Protein AF-A0A7V3BUM1-F1 (afdb_monomer)

Sequence (181 aa):
MEAEVDEYALNTEAIRIGSDLDGLRALVERFAGSGNRLLVRAVAFPLAHAAWELDERDELEGLVLRFLEEAGSTDDAGTLITAANALQGLRAKGLLTARTRHARSVIGAFLIRCLEHNAPTVHAAILELMGHLQADGRLEQILSPEVAAALRARLDQLAAQETAQGYNCLSALQGFWPPSD

Solvent-accessible surface area (backbone atoms only — not comparable to full-atom values): 10013 Å² total; per-residue (Å²): 136,79,81,80,73,61,73,65,59,63,53,52,53,60,53,40,36,59,72,41,72,68,26,47,47,53,43,39,76,69,26,23,63,60,82,43,65,69,51,28,34,63,44,25,48,43,50,20,51,42,30,66,70,54,84,68,53,68,66,52,46,52,51,54,51,51,33,56,56,44,36,61,84,65,84,50,58,67,34,54,39,32,46,43,46,19,52,44,22,22,44,77,73,70,36,60,63,39,87,42,75,63,49,14,50,51,54,37,52,51,55,46,52,38,69,68,43,97,41,72,70,35,36,52,47,48,52,51,44,53,48,56,29,47,76,69,70,38,42,76,65,34,32,49,74,69,47,48,52,52,45,49,56,50,50,55,52,50,40,56,51,29,67,75,69,75,54,73,80,54,67,67,52,74,76,72,54,82,80,84,129

Mean predicted aligned error: 9.22 Å

Radius of gyration: 18.51 Å; Cα contacts (8 Å, |Δi|>4): 185; chains: 1; bounding box: 42×56×56 Å

Structure (mmCIF, N/CA/C/O backbone):
data_AF-A0A7V3BUM1-F1
#
_entry.id   AF-A0A7V3BUM1-F1
#
loop_
_atom_site.group_PDB
_atom_site.id
_atom_site.type_symbol
_atom_site.label_atom_id
_atom_site.label_alt_id
_atom_site.label_comp_id
_atom_site.label_asym_id
_atom_site.label_entity_id
_atom_site.label_seq_id
_atom_site.pdbx_PDB_ins_code
_atom_site.Cartn_x
_atom_site.Cartn_y
_atom_site.Cartn_z
_atom_site.occupancy
_atom_site.B_iso_or_equiv
_atom_site.auth_seq_id
_atom_site.auth_comp_id
_atom_site.auth_asym_id
_atom_site.auth_atom_id
_atom_site.pdbx_PDB_model_num
ATOM 1 N N . MET A 1 1 ? 26.408 -36.597 -27.539 1.00 38.34 1 MET A N 1
ATOM 2 C CA . MET A 1 1 ? 26.143 -35.155 -27.691 1.00 38.34 1 MET A CA 1
ATOM 3 C C . MET A 1 1 ? 25.156 -34.819 -26.595 1.00 38.34 1 MET A C 1
ATOM 5 O O . MET A 1 1 ? 23.954 -34.917 -26.798 1.00 38.34 1 MET A O 1
ATOM 9 N N . GLU A 1 2 ? 25.687 -34.656 -25.389 1.00 40.66 2 GLU A N 1
ATOM 10 C CA . GLU A 1 2 ? 24.901 -34.338 -24.200 1.00 40.66 2 GLU A CA 1
ATOM 11 C C . GLU A 1 2 ? 24.591 -32.845 -24.261 1.00 40.66 2 GLU A C 1
ATOM 13 O O . GLU A 1 2 ? 25.480 -32.037 -24.518 1.00 40.66 2 GLU A O 1
ATOM 18 N N . ALA A 1 3 ? 23.313 -32.498 -24.140 1.00 45.44 3 ALA A N 1
ATOM 19 C CA . ALA A 1 3 ? 22.900 -31.116 -24.009 1.00 45.44 3 ALA A CA 1
ATOM 20 C C . ALA A 1 3 ? 23.292 -30.658 -22.600 1.00 45.44 3 ALA A C 1
ATOM 22 O O . ALA A 1 3 ? 22.643 -31.042 -21.629 1.00 45.44 3 ALA A O 1
ATOM 23 N N . GLU A 1 4 ? 24.365 -29.874 -22.493 1.00 43.78 4 GLU A N 1
ATOM 24 C CA . GLU A 1 4 ? 24.595 -29.008 -21.337 1.00 43.78 4 GLU A CA 1
ATOM 25 C C . GLU A 1 4 ? 23.415 -28.036 -21.269 1.00 43.78 4 GLU A C 1
ATOM 27 O O . GLU A 1 4 ? 23.328 -27.062 -22.017 1.00 43.78 4 GLU A O 1
ATOM 32 N N . VAL A 1 5 ? 22.440 -28.364 -20.425 1.00 50.59 5 VAL A N 1
ATOM 33 C CA . VAL A 1 5 ? 21.431 -27.403 -19.996 1.00 50.59 5 VAL A CA 1
ATOM 34 C C . VAL A 1 5 ? 22.171 -26.431 -19.093 1.00 50.59 5 VAL A C 1
ATOM 36 O O . VAL A 1 5 ? 22.612 -26.798 -18.008 1.00 50.59 5 VAL A O 1
ATOM 39 N N . ASP A 1 6 ? 22.365 -25.221 -19.604 1.00 48.34 6 ASP A N 1
ATOM 40 C CA . ASP A 1 6 ? 23.083 -24.131 -18.958 1.00 48.34 6 ASP A CA 1
ATOM 41 C C . ASP A 1 6 ? 22.350 -23.712 -17.669 1.00 48.34 6 ASP A C 1
ATOM 43 O O . ASP A 1 6 ? 21.457 -22.862 -17.660 1.00 48.34 6 ASP A O 1
ATOM 47 N N . GLU A 1 7 ? 22.689 -24.377 -16.564 1.00 45.56 7 GLU A N 1
ATOM 48 C CA . GLU A 1 7 ? 22.117 -24.184 -15.225 1.00 45.56 7 GLU A CA 1
ATOM 49 C C . GLU A 1 7 ? 22.330 -22.739 -14.715 1.00 45.56 7 GLU A C 1
ATOM 51 O O . GLU A 1 7 ? 21.612 -22.260 -13.834 1.00 45.56 7 GLU A O 1
ATOM 56 N N . TYR A 1 8 ? 23.250 -21.990 -15.337 1.00 43.91 8 TYR A N 1
ATOM 57 C CA . TYR A 1 8 ? 23.485 -20.568 -15.084 1.00 43.91 8 TYR A CA 1
ATOM 58 C C . TYR A 1 8 ? 22.488 -19.631 -15.786 1.00 43.91 8 TYR A C 1
ATOM 60 O O . TYR A 1 8 ? 22.193 -18.558 -15.248 1.00 43.91 8 TYR A O 1
ATOM 68 N N . ALA A 1 9 ? 21.926 -20.024 -16.935 1.00 45.66 9 ALA A N 1
ATOM 69 C CA . ALA A 1 9 ? 20.973 -19.204 -17.691 1.00 45.66 9 ALA A CA 1
ATOM 70 C C . ALA A 1 9 ? 19.603 -19.116 -16.994 1.00 45.66 9 ALA A C 1
ATOM 72 O O . ALA A 1 9 ? 19.004 -18.043 -16.910 1.00 45.66 9 ALA A O 1
ATOM 73 N N . LEU A 1 10 ? 19.149 -20.221 -16.392 1.00 43.06 10 LEU A N 1
ATOM 74 C CA . LEU A 1 10 ? 17.913 -20.264 -15.596 1.00 43.06 10 LEU A CA 1
ATOM 75 C C . LEU A 1 10 ? 17.994 -19.384 -14.338 1.00 43.06 10 LEU A C 1
ATOM 77 O O . LEU A 1 10 ? 16.996 -18.804 -13.909 1.00 43.06 10 LEU A O 1
ATOM 81 N N . ASN A 1 11 ? 19.191 -19.240 -13.766 1.00 46.97 11 ASN A N 1
ATOM 82 C CA . ASN A 1 11 ? 19.410 -18.427 -12.572 1.00 46.97 11 ASN A CA 1
ATOM 83 C C . ASN A 1 11 ? 19.446 -16.921 -12.883 1.00 46.97 11 ASN A C 1
ATOM 85 O O . ASN A 1 11 ? 19.030 -16.111 -12.058 1.00 46.97 11 ASN A O 1
ATOM 89 N N . THR A 1 12 ? 19.892 -16.517 -14.077 1.00 45.16 12 THR A N 1
ATOM 90 C CA . THR A 1 12 ? 19.930 -15.094 -14.463 1.00 45.16 12 THR A CA 1
ATOM 91 C C . THR A 1 12 ? 18.545 -14.546 -14.799 1.00 45.16 12 THR A C 1
ATOM 93 O O . THR A 1 12 ? 18.257 -13.388 -14.497 1.00 45.16 12 THR A O 1
ATOM 96 N N . GLU A 1 13 ? 17.668 -15.372 -15.369 1.00 45.75 13 GLU A N 1
ATOM 97 C CA . GLU A 1 13 ? 16.279 -15.003 -15.658 1.00 45.75 13 GLU A CA 1
ATOM 98 C C . GLU A 1 13 ? 15.460 -14.849 -14.366 1.00 45.75 13 GLU A C 1
ATOM 100 O O . GLU A 1 13 ? 14.761 -13.854 -14.193 1.00 45.75 13 GLU A O 1
ATOM 105 N N . ALA A 1 14 ? 15.631 -15.757 -13.396 1.00 46.88 14 ALA A N 1
ATOM 106 C CA . ALA A 1 14 ? 14.989 -15.660 -12.083 1.00 46.88 14 ALA A CA 1
ATOM 107 C C . ALA A 1 14 ? 15.446 -14.428 -11.273 1.00 46.88 14 ALA A C 1
ATOM 109 O O . ALA A 1 14 ? 14.633 -13.814 -10.582 1.00 46.88 14 ALA A O 1
ATOM 110 N N . ILE A 1 15 ? 16.723 -14.034 -11.384 1.00 46.44 15 ILE A N 1
ATOM 111 C CA . ILE A 1 15 ? 17.253 -12.812 -10.753 1.00 46.44 15 ILE A CA 1
ATOM 112 C C . ILE A 1 15 ? 16.711 -11.554 -11.453 1.00 46.44 15 ILE A C 1
ATOM 114 O O . ILE A 1 15 ? 16.367 -10.588 -10.772 1.00 46.44 15 ILE A O 1
ATOM 118 N N . ARG A 1 16 ? 16.558 -11.563 -12.786 1.00 50.22 16 ARG A N 1
ATOM 119 C CA . ARG A 1 16 ? 15.954 -10.451 -13.549 1.00 50.22 16 ARG A CA 1
ATOM 120 C C . ARG A 1 16 ? 14.478 -10.242 -13.225 1.00 50.22 16 ARG A C 1
ATOM 122 O O . ARG A 1 16 ? 14.080 -9.115 -12.957 1.00 50.22 16 ARG A O 1
ATOM 129 N N . ILE A 1 17 ? 13.705 -11.325 -13.102 1.00 52.34 17 ILE A N 1
ATOM 130 C CA . ILE A 1 17 ? 12.261 -11.264 -12.817 1.00 52.34 17 ILE A CA 1
ATOM 131 C C . ILE A 1 17 ? 11.948 -10.531 -11.490 1.00 52.34 17 ILE A C 1
ATOM 133 O O . ILE A 1 17 ? 10.866 -9.972 -11.328 1.00 52.34 17 ILE A O 1
ATOM 137 N N . GLY A 1 18 ? 12.887 -10.507 -10.539 1.00 52.88 18 GLY A N 1
ATOM 138 C CA . GLY A 1 18 ? 12.736 -9.796 -9.265 1.00 52.88 18 GLY A CA 1
ATOM 139 C C . GLY A 1 18 ? 13.413 -8.424 -9.180 1.00 52.88 18 GLY A C 1
ATOM 140 O O . GLY A 1 18 ? 13.289 -7.787 -8.135 1.00 52.88 18 GLY A O 1
ATOM 141 N N . SER A 1 19 ? 14.149 -7.986 -10.209 1.00 60.84 19 SER A N 1
ATOM 142 C CA . SER A 1 19 ? 15.010 -6.790 -10.145 1.00 60.84 19 SER A CA 1
ATOM 143 C C . SER A 1 19 ? 14.816 -5.775 -11.275 1.00 60.84 19 SER A C 1
ATOM 145 O O . SER A 1 19 ? 15.266 -4.641 -11.123 1.00 60.84 19 SER A O 1
ATOM 147 N N . ASP A 1 20 ? 14.118 -6.130 -12.359 1.00 79.06 20 ASP A N 1
ATOM 148 C CA . ASP A 1 20 ? 13.678 -5.190 -13.396 1.00 79.06 20 ASP A CA 1
ATOM 149 C C . ASP A 1 20 ? 12.142 -5.034 -13.437 1.00 79.06 20 ASP A C 1
ATOM 151 O O . ASP A 1 20 ? 11.383 -5.863 -12.922 1.00 79.06 20 ASP A O 1
ATOM 155 N N . LEU A 1 21 ? 11.662 -3.918 -14.001 1.00 83.69 21 LEU A N 1
ATOM 156 C CA . LEU A 1 21 ? 10.229 -3.593 -14.029 1.00 83.69 21 LEU A CA 1
ATOM 157 C C . LEU A 1 21 ? 9.389 -4.608 -14.814 1.00 83.69 21 LEU A C 1
ATOM 159 O O . LEU A 1 21 ? 8.241 -4.863 -14.441 1.00 83.69 21 LEU A O 1
ATOM 163 N N . ASP A 1 22 ? 9.931 -5.188 -15.884 1.00 86.00 22 ASP A N 1
ATOM 164 C CA . ASP A 1 22 ? 9.221 -6.172 -16.706 1.00 86.00 22 ASP A CA 1
ATOM 165 C C . ASP A 1 22 ? 8.991 -7.477 -15.932 1.00 86.00 22 ASP A C 1
ATOM 167 O O . ASP A 1 22 ? 7.895 -8.046 -15.967 1.00 86.00 22 ASP A O 1
ATOM 171 N N . GLY A 1 23 ? 9.986 -7.904 -15.155 1.00 87.81 23 GLY A N 1
ATOM 172 C CA . GLY A 1 23 ? 9.883 -8.993 -14.200 1.00 87.81 23 GLY A CA 1
ATOM 173 C C . GLY A 1 23 ? 8.799 -8.772 -13.151 1.00 87.81 23 GLY A C 1
ATOM 174 O O . GLY A 1 23 ? 7.903 -9.606 -12.975 1.00 87.81 23 GLY A O 1
ATOM 175 N N . LEU A 1 24 ? 8.831 -7.607 -12.500 1.00 90.38 24 LEU A N 1
ATOM 176 C CA . LEU A 1 24 ? 7.828 -7.217 -11.506 1.00 90.38 24 LEU A CA 1
ATOM 177 C C . LEU A 1 24 ? 6.421 -7.180 -12.108 1.00 90.38 24 LEU A C 1
ATOM 179 O O . LEU A 1 24 ? 5.469 -7.656 -11.486 1.00 90.38 24 LEU A O 1
ATOM 183 N N . ARG A 1 25 ? 6.283 -6.671 -13.337 1.00 92.44 25 ARG A N 1
ATOM 184 C CA . ARG A 1 25 ? 5.015 -6.664 -14.073 1.00 92.44 25 ARG A CA 1
ATOM 185 C C . ARG A 1 25 ? 4.488 -8.082 -14.271 1.00 92.44 25 ARG A C 1
ATOM 187 O O . ARG A 1 25 ? 3.340 -8.345 -13.916 1.00 92.44 25 ARG A O 1
ATOM 194 N N . ALA A 1 26 ? 5.323 -9.002 -14.753 1.00 91.12 26 ALA A N 1
ATOM 195 C CA . ALA A 1 26 ? 4.936 -10.397 -14.956 1.00 91.12 26 ALA A CA 1
ATOM 196 C C . ALA A 1 26 ? 4.511 -11.085 -13.644 1.00 91.12 26 ALA A C 1
ATOM 198 O O . ALA A 1 26 ? 3.550 -11.859 -13.626 1.00 91.12 26 ALA A O 1
ATOM 199 N N . LEU A 1 27 ? 5.190 -10.783 -12.531 1.00 91.81 27 LEU A N 1
ATOM 200 C CA . LEU A 1 27 ? 4.826 -11.288 -11.206 1.00 91.81 27 LEU A CA 1
ATOM 201 C C . LEU A 1 27 ? 3.453 -10.778 -10.750 1.00 91.81 27 LEU A C 1
ATOM 203 O O . LEU A 1 27 ? 2.625 -11.577 -10.304 1.00 91.81 27 LEU A O 1
ATOM 207 N N . VAL A 1 28 ? 3.188 -9.475 -10.889 1.00 94.06 28 VAL A N 1
ATOM 208 C CA . VAL A 1 28 ? 1.893 -8.875 -10.529 1.00 94.06 28 VAL A CA 1
ATOM 209 C C . VAL A 1 28 ? 0.768 -9.491 -11.352 1.00 94.06 28 VAL A C 1
ATOM 211 O O . VAL A 1 28 ? -0.204 -9.980 -10.780 1.00 94.06 28 VAL A O 1
ATOM 214 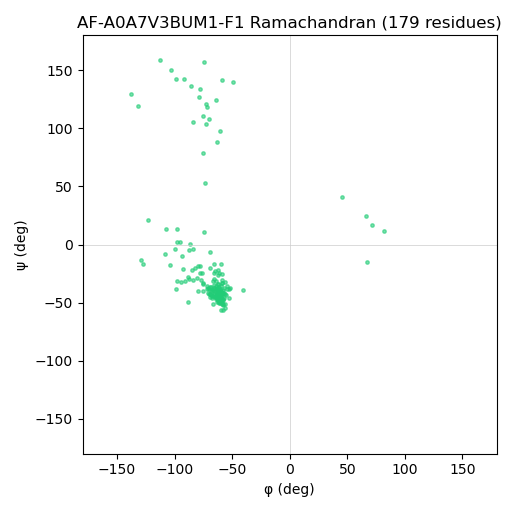N N . GLU A 1 29 ? 0.928 -9.541 -12.673 1.00 93.19 29 GLU A N 1
ATOM 215 C CA . GLU A 1 29 ? -0.088 -10.058 -13.597 1.00 93.19 29 GLU A CA 1
ATOM 216 C C . GLU A 1 29 ? -0.463 -11.510 -13.328 1.00 93.19 29 GLU A C 1
ATOM 218 O O . GLU A 1 29 ? -1.617 -11.903 -13.497 1.00 93.19 29 GLU A O 1
ATOM 223 N N . ARG A 1 30 ? 0.511 -12.318 -12.911 1.00 92.25 30 ARG A N 1
ATOM 224 C CA . ARG A 1 30 ? 0.312 -13.755 -12.750 1.00 92.25 30 ARG A CA 1
ATOM 225 C C . ARG A 1 30 ? -0.139 -14.152 -11.351 1.00 92.25 30 ARG A C 1
ATOM 227 O O . ARG A 1 30 ? -0.833 -15.160 -11.213 1.00 92.25 30 ARG A O 1
ATOM 234 N N . PHE A 1 31 ? 0.280 -13.420 -10.319 1.00 94.25 31 PHE A N 1
ATOM 235 C CA . PHE A 1 31 ? 0.196 -13.919 -8.945 1.00 94.25 31 PHE A CA 1
ATOM 236 C C . PHE A 1 31 ? -0.496 -12.995 -7.942 1.00 94.25 31 PHE A C 1
ATOM 238 O O . PHE A 1 31 ? -0.922 -13.504 -6.901 1.00 94.25 31 PHE A O 1
ATOM 245 N N . ALA A 1 32 ? -0.677 -11.701 -8.232 1.00 92.38 32 ALA A N 1
ATOM 246 C CA . ALA A 1 32 ? -1.270 -10.761 -7.273 1.00 92.38 32 ALA A CA 1
ATOM 247 C C . ALA A 1 32 ? -2.713 -11.136 -6.877 1.00 92.38 32 ALA A C 1
ATOM 249 O O . ALA A 1 32 ? -3.066 -11.038 -5.704 1.00 92.38 32 ALA A O 1
ATOM 250 N N . GLY A 1 33 ? -3.502 -11.659 -7.823 1.00 91.94 33 GLY A N 1
ATOM 251 C CA . GLY A 1 33 ? -4.875 -12.137 -7.608 1.00 91.94 33 GLY A CA 1
ATOM 252 C C . GLY A 1 33 ? -5.015 -13.653 -7.400 1.00 91.94 33 GLY A C 1
ATOM 253 O O . GLY A 1 33 ? -6.116 -14.190 -7.481 1.00 91.94 33 GLY A O 1
ATOM 254 N N . SER A 1 34 ? -3.922 -14.391 -7.161 1.00 90.75 34 SER A N 1
ATOM 255 C CA . SER A 1 34 ? -3.924 -15.869 -7.215 1.00 90.75 34 SER A CA 1
ATOM 256 C C . SER A 1 34 ? -4.697 -16.586 -6.095 1.00 90.75 34 SER A C 1
ATOM 258 O O . SER A 1 34 ? -4.780 -17.814 -6.101 1.00 90.75 34 SER A O 1
ATOM 260 N N . GLY A 1 35 ? -5.202 -15.868 -5.086 1.00 87.50 35 GLY A N 1
ATOM 261 C CA . GLY A 1 35 ? -5.820 -16.437 -3.877 1.00 87.50 35 GLY A CA 1
ATOM 262 C C . GLY A 1 35 ? -4.847 -17.193 -2.955 1.00 87.50 35 GLY A C 1
ATOM 263 O O . GLY A 1 35 ? -5.148 -17.426 -1.784 1.00 87.50 35 GLY A O 1
ATOM 264 N N . ASN A 1 36 ? -3.651 -17.541 -3.437 1.00 91.62 36 ASN A N 1
ATOM 265 C CA . ASN A 1 36 ? -2.597 -18.151 -2.644 1.00 91.62 36 ASN A CA 1
ATOM 266 C C . ASN A 1 36 ? -1.796 -17.067 -1.915 1.00 91.62 36 ASN A C 1
ATOM 268 O O . ASN A 1 36 ? -0.948 -16.396 -2.504 1.00 91.62 36 ASN A O 1
ATOM 272 N N . ARG A 1 37 ? -2.024 -16.951 -0.605 1.00 91.31 37 ARG A N 1
ATOM 273 C CA . ARG A 1 37 ? -1.386 -15.948 0.263 1.00 91.31 37 ARG A CA 1
ATOM 274 C C . ARG A 1 37 ? 0.142 -15.919 0.150 1.00 91.31 37 ARG A C 1
ATOM 276 O O . ARG A 1 37 ? 0.723 -14.841 0.176 1.00 91.31 37 ARG A O 1
ATOM 283 N N . LEU A 1 38 ? 0.796 -17.074 -0.012 1.00 90.88 38 LEU A N 1
ATOM 284 C CA . LEU A 1 38 ? 2.257 -17.132 -0.141 1.00 90.88 38 LEU A CA 1
ATOM 285 C C . LEU A 1 38 ? 2.737 -16.503 -1.448 1.00 90.88 38 LEU A C 1
ATOM 287 O O . LEU A 1 38 ? 3.738 -15.794 -1.441 1.00 90.88 38 LEU A O 1
ATOM 291 N N . LEU A 1 39 ? 2.018 -16.731 -2.550 1.00 92.44 39 LEU A N 1
ATOM 292 C CA . LEU A 1 39 ? 2.362 -16.147 -3.846 1.00 92.44 39 LEU A CA 1
ATOM 293 C C . LEU A 1 39 ? 2.122 -14.639 -3.844 1.00 92.44 39 LEU A C 1
ATOM 295 O O . LEU A 1 39 ? 3.010 -13.893 -4.238 1.00 92.44 39 LEU A O 1
ATOM 299 N N . VAL A 1 40 ? 0.982 -14.179 -3.322 1.00 93.94 40 VAL A N 1
ATOM 300 C CA . VAL A 1 40 ? 0.698 -12.738 -3.208 1.00 93.94 40 VAL A CA 1
ATOM 301 C C . VAL A 1 40 ? 1.767 -12.042 -2.357 1.00 93.94 40 VAL A C 1
ATOM 303 O O . VAL A 1 40 ? 2.302 -11.005 -2.750 1.00 93.94 40 VAL A O 1
ATOM 306 N N . ARG A 1 41 ? 2.158 -12.648 -1.230 1.00 92.94 41 ARG A N 1
ATOM 307 C CA . ARG A 1 41 ? 3.233 -12.131 -0.376 1.00 92.94 41 ARG A CA 1
ATOM 308 C C . ARG A 1 41 ? 4.594 -12.124 -1.076 1.00 92.94 41 ARG A C 1
ATOM 310 O O . ARG A 1 41 ? 5.355 -11.173 -0.912 1.00 92.94 41 ARG A O 1
ATOM 317 N N . ALA A 1 42 ? 4.893 -13.158 -1.862 1.00 91.06 42 ALA A N 1
ATOM 318 C CA . ALA A 1 42 ? 6.118 -13.242 -2.652 1.00 91.06 42 ALA A CA 1
ATOM 319 C C . ALA A 1 42 ? 6.184 -12.185 -3.767 1.00 91.06 42 ALA A C 1
ATOM 321 O O . ALA A 1 42 ? 7.286 -11.821 -4.156 1.00 91.06 42 ALA A O 1
ATOM 322 N N . VAL A 1 43 ? 5.046 -11.662 -4.242 1.00 93.94 43 VAL A N 1
ATOM 323 C CA . VAL A 1 43 ? 4.988 -10.497 -5.149 1.00 93.94 43 VAL A CA 1
ATOM 324 C C . VAL A 1 43 ? 5.142 -9.179 -4.388 1.00 93.94 43 VAL A C 1
ATOM 326 O O . VAL A 1 43 ? 5.839 -8.278 -4.850 1.00 93.94 43 VAL A O 1
ATOM 329 N N . ALA A 1 44 ? 4.531 -9.058 -3.206 1.00 94.75 44 ALA A N 1
ATOM 330 C CA . ALA A 1 44 ? 4.602 -7.835 -2.407 1.00 94.75 44 ALA A CA 1
ATOM 331 C C . ALA A 1 44 ? 6.051 -7.457 -2.059 1.00 94.75 44 ALA A C 1
ATOM 333 O O . ALA A 1 44 ? 6.427 -6.289 -2.123 1.00 94.75 44 ALA A O 1
ATOM 334 N N . PHE A 1 45 ? 6.869 -8.448 -1.694 1.00 93.75 45 PHE A N 1
ATOM 335 C CA . PHE A 1 45 ? 8.250 -8.235 -1.256 1.00 93.75 45 PHE A CA 1
ATOM 336 C C . PHE A 1 45 ? 9.146 -7.545 -2.300 1.00 93.75 45 PHE A C 1
ATOM 338 O O . PHE A 1 45 ? 9.695 -6.488 -1.982 1.00 93.75 45 PHE A O 1
ATOM 345 N N . PRO A 1 46 ? 9.293 -8.066 -3.531 1.00 92.88 46 PRO A N 1
ATOM 346 C CA . PRO A 1 46 ? 10.111 -7.421 -4.548 1.00 92.88 46 PRO A CA 1
ATOM 347 C C . PRO A 1 46 ? 9.535 -6.067 -4.988 1.00 92.88 46 PRO A C 1
ATOM 349 O O . PRO A 1 46 ? 10.316 -5.168 -5.271 1.00 92.88 46 PRO A O 1
ATOM 352 N N . LEU A 1 47 ? 8.210 -5.853 -4.948 1.00 93.38 47 LEU A N 1
ATOM 353 C CA . LEU A 1 47 ? 7.627 -4.520 -5.173 1.00 93.38 47 LEU A CA 1
ATOM 354 C C . LEU A 1 47 ? 8.050 -3.511 -4.102 1.00 93.38 47 LEU A C 1
ATOM 356 O O . LEU A 1 47 ? 8.397 -2.376 -4.423 1.00 93.38 47 LEU A O 1
ATOM 360 N N . ALA A 1 48 ? 8.035 -3.918 -2.831 1.00 94.44 48 ALA A N 1
ATOM 361 C CA . ALA A 1 48 ? 8.507 -3.068 -1.748 1.00 94.44 48 ALA A CA 1
ATOM 362 C C . ALA A 1 48 ? 9.996 -2.760 -1.909 1.00 94.44 48 ALA A C 1
ATOM 364 O O . ALA A 1 48 ? 10.381 -1.602 -1.822 1.00 94.44 48 ALA A O 1
ATOM 365 N N . HIS A 1 49 ? 10.819 -3.768 -2.202 1.00 92.44 49 HIS A N 1
ATOM 366 C CA . HIS A 1 49 ? 12.244 -3.569 -2.459 1.00 92.44 49 HIS A CA 1
ATOM 367 C C . HIS A 1 49 ? 12.485 -2.605 -3.630 1.00 92.44 49 HIS A C 1
ATOM 369 O O . HIS A 1 49 ? 13.214 -1.627 -3.484 1.00 92.44 49 HIS A O 1
ATOM 375 N N . ALA A 1 50 ? 11.797 -2.808 -4.753 1.00 90.56 50 ALA A N 1
ATOM 376 C CA . ALA A 1 50 ? 11.885 -1.940 -5.919 1.00 90.56 50 ALA A CA 1
ATOM 377 C C . ALA A 1 50 ? 11.506 -0.487 -5.602 1.00 90.56 50 ALA A C 1
ATOM 379 O O . ALA A 1 50 ? 12.176 0.428 -6.070 1.00 90.56 50 ALA A O 1
ATOM 380 N N . ALA A 1 51 ? 10.488 -0.259 -4.763 1.00 92.12 51 ALA A N 1
ATOM 381 C CA . ALA A 1 51 ? 10.087 1.086 -4.341 1.00 92.12 51 ALA A CA 1
ATOM 382 C C . ALA A 1 51 ? 11.186 1.844 -3.575 1.00 92.12 51 ALA A C 1
ATOM 384 O O . ALA A 1 51 ? 11.186 3.076 -3.567 1.00 92.12 51 ALA A O 1
ATOM 385 N N . TRP A 1 52 ? 12.125 1.127 -2.952 1.00 90.94 52 TRP A N 1
ATOM 386 C CA . TRP A 1 52 ? 13.275 1.704 -2.255 1.00 90.94 52 TRP A CA 1
ATOM 387 C C . TRP A 1 52 ? 14.530 1.785 -3.127 1.00 90.94 52 TRP A C 1
ATOM 389 O O . TRP A 1 52 ? 15.284 2.748 -3.003 1.00 90.94 52 TRP A O 1
ATOM 399 N N . GLU A 1 53 ? 14.730 0.853 -4.057 1.00 88.56 53 GLU A N 1
ATOM 400 C CA . GLU A 1 53 ? 15.973 0.769 -4.834 1.00 88.56 53 GLU A CA 1
ATOM 401 C C . GLU A 1 53 ? 15.884 1.409 -6.225 1.00 88.56 53 GLU A C 1
ATOM 403 O O . GLU A 1 53 ? 16.814 2.091 -6.640 1.00 88.56 53 GLU A O 1
ATOM 408 N N . LEU A 1 54 ? 14.761 1.283 -6.937 1.00 82.00 54 LEU A N 1
ATOM 409 C CA . LEU A 1 54 ? 14.649 1.748 -8.326 1.00 82.00 54 LEU A CA 1
ATOM 410 C C . LEU A 1 54 ? 14.276 3.233 -8.405 1.00 82.00 54 LEU A C 1
ATOM 412 O O . LEU A 1 54 ? 13.404 3.703 -7.674 1.00 82.00 54 LEU A O 1
ATOM 416 N N . ASP A 1 55 ? 14.929 3.979 -9.295 1.00 74.62 55 ASP A N 1
ATOM 417 C CA . ASP A 1 55 ? 14.667 5.413 -9.523 1.00 74.62 55 ASP A CA 1
ATOM 418 C C . ASP A 1 55 ? 13.694 5.676 -10.688 1.00 74.62 55 ASP A C 1
ATOM 420 O O . ASP A 1 55 ? 13.397 6.828 -11.024 1.00 74.62 55 ASP A O 1
ATOM 424 N N . GLU A 1 56 ? 13.185 4.610 -11.306 1.00 67.44 56 GLU A N 1
ATOM 425 C CA . GLU A 1 56 ? 12.214 4.664 -12.397 1.00 67.44 56 GLU A CA 1
ATOM 426 C C . GLU A 1 56 ? 10.834 5.074 -11.865 1.00 67.44 56 GLU A C 1
ATOM 428 O O . GLU A 1 56 ? 10.269 4.452 -10.966 1.00 67.44 56 GLU A O 1
ATOM 433 N N . ARG A 1 57 ? 10.317 6.191 -12.390 1.00 67.75 57 ARG A N 1
ATOM 434 C CA . ARG A 1 57 ? 9.371 7.035 -11.646 1.00 67.75 57 ARG A CA 1
ATOM 435 C C . ARG A 1 57 ? 7.903 6.658 -11.802 1.00 67.75 57 ARG A C 1
ATOM 437 O O . ARG A 1 57 ? 7.197 6.547 -10.805 1.00 67.75 57 ARG A O 1
ATOM 444 N N . ASP A 1 58 ? 7.446 6.488 -13.037 1.00 68.44 58 ASP A N 1
ATOM 445 C CA . ASP A 1 58 ? 6.006 6.487 -13.323 1.00 68.44 58 ASP A CA 1
ATOM 446 C C . ASP A 1 58 ? 5.427 5.066 -13.429 1.00 68.44 58 ASP A C 1
ATOM 448 O O . ASP A 1 58 ? 4.282 4.821 -13.048 1.00 68.44 58 ASP A O 1
ATOM 452 N N . GLU A 1 59 ? 6.220 4.100 -13.895 1.00 85.12 59 GLU A N 1
ATOM 453 C CA . GLU A 1 59 ? 5.756 2.720 -14.069 1.00 85.12 59 GLU A CA 1
ATOM 454 C C . GLU A 1 59 ? 5.634 1.964 -12.743 1.00 85.12 59 GLU A C 1
ATOM 456 O O . GLU A 1 59 ? 4.715 1.161 -12.568 1.00 85.12 59 GLU A O 1
ATOM 461 N N . LEU A 1 60 ? 6.512 2.256 -11.780 1.00 90.19 60 LEU A N 1
ATOM 462 C CA . LEU A 1 60 ? 6.520 1.566 -10.495 1.00 90.19 60 LEU A CA 1
ATOM 463 C C . LEU A 1 60 ? 5.312 1.937 -9.624 1.00 90.19 60 LEU A C 1
ATOM 465 O O . LEU A 1 60 ? 4.726 1.052 -9.000 1.00 90.19 60 LEU A O 1
ATOM 469 N N . GLU A 1 61 ? 4.882 3.207 -9.625 1.00 91.88 61 GLU A N 1
ATOM 470 C CA . GLU A 1 61 ? 3.623 3.605 -8.973 1.00 91.88 61 GLU A CA 1
ATOM 471 C C . GLU A 1 61 ? 2.448 2.818 -9.573 1.00 91.88 61 GLU A C 1
ATOM 473 O O . GLU A 1 61 ? 1.661 2.227 -8.835 1.00 91.88 61 GLU A O 1
ATOM 478 N N . GLY A 1 62 ? 2.367 2.738 -10.905 1.00 92.56 62 GLY A N 1
ATOM 479 C CA . GLY A 1 62 ? 1.322 1.982 -11.598 1.00 92.56 62 GLY A CA 1
ATOM 480 C C . GLY A 1 62 ? 1.304 0.494 -11.234 1.00 92.56 62 GLY A C 1
ATOM 481 O O . GLY A 1 62 ? 0.233 -0.067 -10.998 1.00 92.56 62 GLY A O 1
ATOM 482 N N . LEU A 1 63 ? 2.476 -0.141 -11.134 1.00 94.19 63 LEU A N 1
ATOM 483 C CA . LEU A 1 63 ? 2.594 -1.546 -10.734 1.00 94.19 63 LEU A CA 1
ATOM 484 C C . LEU A 1 63 ? 2.172 -1.784 -9.285 1.00 94.19 63 LEU A C 1
ATOM 486 O O . LEU A 1 63 ? 1.437 -2.736 -9.020 1.00 94.19 63 LEU A O 1
ATOM 490 N N . VAL A 1 64 ? 2.593 -0.921 -8.356 1.00 95.56 64 VAL A N 1
ATOM 491 C CA . VAL A 1 64 ? 2.173 -1.015 -6.952 1.00 95.56 64 VAL A CA 1
ATOM 492 C C . VAL A 1 64 ? 0.663 -0.828 -6.841 1.00 95.56 64 VAL A C 1
ATOM 494 O O . VAL A 1 64 ? 0.010 -1.628 -6.179 1.00 95.56 64 VAL A O 1
ATOM 497 N N . LEU A 1 65 ? 0.079 0.158 -7.527 1.00 95.19 65 LEU A N 1
ATOM 498 C CA . LEU A 1 65 ? -1.372 0.362 -7.531 1.00 95.19 65 LEU A CA 1
ATOM 499 C C . LEU A 1 65 ? -2.112 -0.862 -8.077 1.00 95.19 65 LEU A C 1
ATOM 501 O O . LEU A 1 65 ? -3.021 -1.356 -7.417 1.00 95.19 65 LEU A O 1
ATOM 505 N N . ARG A 1 66 ? -1.675 -1.411 -9.215 1.00 95.69 66 ARG A N 1
ATOM 506 C CA . ARG A 1 66 ? -2.265 -2.631 -9.780 1.00 95.69 66 ARG A CA 1
ATOM 507 C C . ARG A 1 66 ? -2.171 -3.808 -8.811 1.00 95.69 66 ARG A C 1
ATOM 509 O O . ARG A 1 66 ? -3.136 -4.545 -8.642 1.00 95.69 66 ARG A O 1
ATOM 516 N N . PHE A 1 67 ? -1.032 -3.967 -8.140 1.00 97.00 67 PHE A N 1
ATOM 517 C CA . PHE A 1 67 ? -0.874 -4.982 -7.105 1.00 97.00 67 PHE A CA 1
ATOM 518 C C . PHE A 1 67 ? -1.874 -4.794 -5.956 1.00 97.00 67 PHE A C 1
ATOM 520 O O . PHE A 1 67 ? -2.481 -5.771 -5.529 1.00 97.00 67 PHE A O 1
ATOM 527 N N . LEU A 1 68 ? -2.082 -3.564 -5.470 1.00 96.56 68 LEU A N 1
ATOM 528 C CA . LEU A 1 68 ? -3.045 -3.284 -4.397 1.00 96.56 68 LEU A CA 1
ATOM 529 C C . LEU A 1 68 ? -4.481 -3.661 -4.782 1.00 96.56 68 LEU A C 1
ATOM 531 O O . LEU A 1 68 ? -5.213 -4.182 -3.936 1.00 96.56 68 LEU A O 1
ATOM 535 N N . GLU A 1 69 ? -4.862 -3.412 -6.037 1.00 95.31 69 GLU A N 1
ATOM 536 C CA . GLU A 1 69 ? -6.172 -3.771 -6.590 1.00 95.31 69 GLU A CA 1
ATOM 537 C C . GLU A 1 69 ? -6.366 -5.283 -6.687 1.00 95.31 69 GLU A C 1
ATOM 539 O O . GLU A 1 69 ? -7.352 -5.816 -6.183 1.00 95.31 69 GLU A O 1
ATOM 544 N N . GLU A 1 70 ? -5.407 -5.978 -7.297 1.00 94.00 70 GLU A N 1
ATOM 545 C CA . GLU A 1 70 ? -5.453 -7.429 -7.523 1.00 94.00 70 GLU A CA 1
ATOM 546 C C . GLU A 1 70 ? -5.356 -8.208 -6.204 1.00 94.00 70 GLU A C 1
ATOM 548 O O . GLU A 1 70 ? -6.086 -9.172 -5.975 1.00 94.00 70 GLU A O 1
ATOM 553 N N . ALA A 1 71 ? -4.530 -7.732 -5.269 1.00 92.12 71 ALA A N 1
ATOM 554 C CA . ALA A 1 71 ? -4.475 -8.238 -3.902 1.00 92.12 71 ALA A CA 1
ATOM 555 C C . ALA A 1 71 ? -5.681 -7.771 -3.057 1.00 92.12 71 ALA A C 1
ATOM 557 O O . ALA A 1 71 ? -5.682 -7.933 -1.837 1.00 92.12 71 ALA A O 1
ATOM 558 N N . GLY A 1 72 ? -6.711 -7.180 -3.680 1.00 85.50 72 GLY A N 1
ATOM 559 C CA . GLY A 1 72 ? -7.959 -6.653 -3.117 1.00 85.50 72 GLY A CA 1
ATOM 560 C C . GLY A 1 72 ? -8.593 -7.511 -2.016 1.00 85.50 72 GLY A C 1
ATOM 561 O O . GLY A 1 72 ? -9.053 -6.991 -0.999 1.00 85.50 72 GLY A O 1
ATOM 562 N N . SER A 1 73 ? -8.551 -8.830 -2.188 1.00 83.38 73 SER A N 1
ATOM 563 C CA . SER A 1 73 ? -9.192 -9.802 -1.301 1.00 83.38 73 SER A CA 1
ATOM 564 C C . SER A 1 73 ? -8.265 -10.432 -0.257 1.00 83.38 73 SER A C 1
ATOM 566 O O . SER A 1 73 ? -8.703 -11.331 0.459 1.00 83.38 73 SER A O 1
ATOM 568 N N . THR A 1 74 ? -6.987 -10.042 -0.185 1.00 88.06 74 THR A N 1
ATOM 569 C CA . THR A 1 74 ? -6.056 -10.633 0.786 1.00 88.06 74 THR A CA 1
ATOM 570 C C . THR A 1 74 ? -6.262 -10.055 2.185 1.00 88.06 74 THR A C 1
ATOM 572 O O . THR A 1 74 ? -6.337 -8.841 2.374 1.00 88.06 74 THR A O 1
ATOM 575 N N . ASP A 1 75 ? -6.301 -10.940 3.174 1.00 89.19 75 ASP A N 1
ATOM 576 C CA . ASP A 1 75 ? -6.263 -10.650 4.609 1.00 89.19 75 ASP A CA 1
ATOM 577 C C . ASP A 1 75 ? -4.905 -11.039 5.223 1.00 89.19 75 ASP A C 1
ATOM 579 O O . ASP A 1 75 ? -4.765 -11.142 6.436 1.00 89.19 75 ASP A O 1
ATOM 583 N N . ASP A 1 76 ? -3.884 -11.301 4.403 1.00 92.81 76 ASP A N 1
ATOM 584 C CA . ASP A 1 76 ? -2.560 -11.656 4.906 1.00 92.81 76 ASP A CA 1
ATOM 585 C C . ASP A 1 76 ? -1.824 -10.418 5.443 1.00 92.81 76 ASP A C 1
ATOM 587 O O . ASP A 1 76 ? -1.370 -9.562 4.681 1.00 92.81 76 ASP A O 1
ATOM 591 N N . ALA A 1 77 ? -1.644 -10.355 6.763 1.00 93.31 77 ALA A N 1
ATOM 592 C CA . ALA A 1 77 ? -0.946 -9.260 7.438 1.00 93.31 77 ALA A CA 1
ATOM 593 C C . ALA A 1 77 ? 0.452 -8.976 6.860 1.00 93.31 77 ALA A C 1
ATOM 595 O O . ALA A 1 77 ? 0.846 -7.817 6.742 1.00 93.31 77 ALA A O 1
ATOM 596 N N . GLY A 1 78 ? 1.200 -10.020 6.476 1.00 94.06 78 GLY A N 1
ATOM 597 C CA . GLY A 1 78 ? 2.525 -9.865 5.873 1.00 94.06 78 GLY A CA 1
ATOM 598 C C . GLY A 1 78 ? 2.459 -9.099 4.555 1.00 94.06 78 GLY A C 1
ATOM 599 O O . GLY A 1 78 ? 3.191 -8.134 4.364 1.00 94.06 78 GLY A O 1
ATOM 600 N N . THR A 1 79 ? 1.530 -9.485 3.688 1.00 95.94 79 THR A N 1
ATOM 601 C CA . THR A 1 79 ? 1.244 -8.812 2.422 1.00 95.94 79 THR A CA 1
ATOM 602 C C . THR A 1 79 ? 0.847 -7.355 2.640 1.00 95.94 79 THR A C 1
ATOM 604 O O . THR A 1 79 ? 1.391 -6.480 1.973 1.00 95.94 79 THR A O 1
ATOM 607 N N . LEU A 1 80 ? -0.057 -7.077 3.586 1.00 96.12 80 LEU A N 1
ATOM 608 C CA . LEU A 1 80 ? -0.512 -5.713 3.877 1.00 96.12 80 LEU A CA 1
ATOM 609 C C . LEU A 1 80 ? 0.632 -4.816 4.372 1.00 96.12 80 LEU A C 1
ATOM 611 O O . LEU A 1 80 ? 0.791 -3.703 3.877 1.00 96.12 80 LEU A O 1
ATOM 615 N N . ILE A 1 81 ? 1.469 -5.310 5.290 1.00 95.62 81 ILE A N 1
ATOM 616 C CA . ILE A 1 81 ? 2.641 -4.574 5.794 1.00 95.62 81 ILE A CA 1
ATOM 617 C C . ILE A 1 81 ? 3.636 -4.311 4.662 1.00 95.62 81 ILE A C 1
ATOM 619 O O . ILE A 1 81 ? 4.116 -3.194 4.491 1.00 95.62 81 ILE A O 1
ATOM 623 N N . THR A 1 82 ? 3.939 -5.323 3.852 1.00 96.25 82 THR A N 1
ATOM 624 C CA . THR A 1 82 ? 4.883 -5.169 2.744 1.00 96.25 82 THR A CA 1
ATOM 625 C C . THR A 1 82 ? 4.354 -4.211 1.671 1.00 96.25 82 THR A C 1
ATOM 627 O O . THR A 1 82 ? 5.106 -3.386 1.159 1.00 96.25 82 THR A O 1
ATOM 630 N N . ALA A 1 83 ? 3.053 -4.240 1.386 1.00 96.69 83 ALA A N 1
ATOM 631 C CA . ALA A 1 83 ? 2.410 -3.289 0.487 1.00 96.69 83 ALA A CA 1
ATOM 632 C C . ALA A 1 83 ? 2.453 -1.848 1.031 1.00 96.69 83 ALA A C 1
ATOM 634 O O . ALA A 1 83 ? 2.728 -0.910 0.281 1.00 96.69 83 ALA A O 1
ATOM 635 N N . ALA A 1 84 ? 2.255 -1.668 2.341 1.00 95.94 84 ALA A N 1
ATOM 636 C CA . ALA A 1 84 ? 2.429 -0.374 2.996 1.00 95.94 84 ALA A CA 1
ATOM 637 C C . ALA A 1 84 ? 3.872 0.135 2.847 1.00 95.94 84 ALA A C 1
ATOM 639 O O . ALA A 1 84 ? 4.074 1.291 2.483 1.00 95.94 84 ALA A O 1
ATOM 640 N N . ASN A 1 85 ? 4.869 -0.737 3.027 1.00 95.69 85 ASN A N 1
ATOM 641 C CA . ASN A 1 85 ? 6.279 -0.392 2.827 1.00 95.69 85 ASN A CA 1
ATOM 642 C C . ASN A 1 85 ? 6.593 0.016 1.380 1.00 95.69 85 ASN A C 1
ATOM 644 O O . ASN A 1 85 ? 7.424 0.900 1.174 1.00 95.69 85 ASN A O 1
ATOM 648 N N . ALA A 1 86 ? 5.929 -0.578 0.384 1.00 95.75 86 ALA A N 1
ATOM 649 C CA . ALA A 1 86 ? 6.062 -0.153 -1.009 1.00 95.75 86 ALA A CA 1
ATOM 650 C C . ALA A 1 86 ? 5.544 1.283 -1.209 1.00 95.75 86 ALA A C 1
ATOM 652 O O . ALA A 1 86 ? 6.229 2.114 -1.802 1.00 95.75 86 ALA A O 1
ATOM 653 N N . LEU A 1 87 ? 4.375 1.613 -0.646 1.00 95.69 87 LEU A N 1
ATOM 654 C CA . LEU A 1 87 ? 3.844 2.982 -0.672 1.00 95.69 87 LEU A CA 1
ATOM 655 C C . LEU A 1 87 ? 4.756 3.973 0.066 1.00 95.69 87 LEU A C 1
ATOM 657 O O . LEU A 1 87 ? 4.945 5.092 -0.409 1.00 95.69 87 LEU A O 1
ATOM 661 N N . GLN A 1 88 ? 5.353 3.570 1.192 1.00 94.06 88 GLN A N 1
ATOM 662 C CA . GLN A 1 88 ? 6.330 4.393 1.911 1.00 94.06 88 GLN A CA 1
ATOM 663 C C . GLN A 1 88 ? 7.588 4.660 1.067 1.00 94.06 88 GLN A C 1
ATOM 665 O O . GLN A 1 88 ? 8.030 5.806 1.003 1.00 94.06 88 GLN A O 1
ATOM 670 N N . GLY A 1 89 ? 8.120 3.650 0.369 1.00 93.25 89 GLY A N 1
ATOM 671 C CA . GLY A 1 89 ? 9.261 3.812 -0.542 1.00 93.25 89 GLY A CA 1
ATOM 672 C C . GLY A 1 89 ? 8.944 4.762 -1.699 1.00 93.25 89 GLY A C 1
ATOM 673 O O . GLY A 1 89 ? 9.647 5.754 -1.911 1.00 93.25 89 GLY A O 1
ATOM 674 N N . LEU A 1 90 ? 7.800 4.554 -2.364 1.00 92.56 90 LEU A N 1
ATOM 675 C CA . LEU A 1 90 ? 7.311 5.462 -3.406 1.00 92.56 90 LEU A CA 1
ATOM 676 C C . LEU A 1 90 ? 7.151 6.893 -2.880 1.00 92.56 90 LEU A C 1
ATOM 678 O O . LEU A 1 90 ? 7.523 7.852 -3.555 1.00 92.56 90 LEU A O 1
ATOM 682 N N . ARG A 1 91 ? 6.619 7.070 -1.665 1.00 92.25 91 ARG A N 1
ATOM 683 C CA . ARG A 1 91 ? 6.523 8.381 -1.012 1.00 92.25 91 ARG A CA 1
ATOM 684 C C . ARG A 1 91 ? 7.905 8.987 -0.799 1.00 92.25 91 ARG A C 1
ATOM 686 O O . ARG A 1 91 ? 8.090 10.148 -1.154 1.00 92.25 91 ARG A O 1
ATOM 693 N N . ALA A 1 92 ? 8.848 8.242 -0.221 1.00 90.62 92 ALA A N 1
ATOM 694 C CA . ALA A 1 92 ? 10.187 8.728 0.117 1.00 90.62 92 ALA A CA 1
ATOM 695 C C . ALA A 1 92 ? 10.943 9.240 -1.118 1.00 90.62 92 ALA A C 1
ATOM 697 O O . ALA A 1 92 ? 11.660 10.235 -1.034 1.00 90.62 92 ALA A O 1
ATOM 698 N N . LYS A 1 93 ? 10.701 8.623 -2.278 1.00 88.88 93 LYS A N 1
ATOM 699 C CA . LYS A 1 93 ? 11.251 9.043 -3.574 1.00 88.88 93 LYS A CA 1
ATOM 700 C C . LYS A 1 93 ? 10.430 10.114 -4.307 1.00 88.88 93 LYS A C 1
ATOM 702 O O . LYS A 1 93 ? 10.790 10.519 -5.410 1.00 88.88 93 LYS A O 1
ATOM 707 N N . GLY A 1 94 ? 9.318 10.578 -3.734 1.00 87.88 94 GLY A N 1
ATOM 708 C CA . GLY A 1 94 ? 8.418 11.543 -4.376 1.00 87.88 94 GLY A CA 1
ATOM 709 C C . GLY A 1 94 ? 7.602 10.970 -5.544 1.00 87.88 94 GLY A C 1
ATOM 710 O O . GLY A 1 94 ? 7.049 11.735 -6.330 1.00 87.88 94 GLY A O 1
ATOM 711 N N . LEU A 1 95 ? 7.511 9.642 -5.649 1.00 88.12 95 LEU A N 1
ATOM 712 C CA . LEU A 1 95 ? 6.850 8.903 -6.730 1.00 88.12 95 LEU A CA 1
ATOM 713 C C . LEU A 1 95 ? 5.391 8.556 -6.435 1.00 88.12 95 LEU A C 1
ATOM 715 O O . LEU A 1 95 ? 4.629 8.320 -7.359 1.00 88.12 95 LEU A O 1
ATOM 719 N N . LEU A 1 96 ? 4.972 8.540 -5.167 1.00 89.06 96 LEU A N 1
ATOM 720 C CA . LEU A 1 96 ? 3.575 8.264 -4.814 1.00 89.06 96 LEU A CA 1
ATOM 721 C C . LEU A 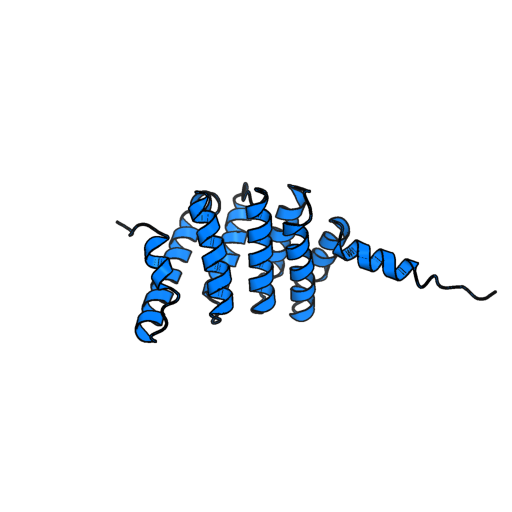1 96 ? 2.697 9.480 -5.115 1.00 89.06 96 LEU A C 1
ATOM 723 O O . LEU A 1 96 ? 2.430 10.266 -4.214 1.00 89.06 96 LEU A O 1
ATOM 727 N N . THR A 1 97 ? 2.320 9.721 -6.365 1.00 82.75 97 THR A N 1
ATOM 728 C CA . THR A 1 97 ? 1.662 10.960 -6.792 1.00 82.75 97 THR A CA 1
ATOM 729 C C . THR A 1 97 ? 0.142 10.952 -6.667 1.00 82.75 97 THR A C 1
ATOM 731 O O . THR A 1 97 ? -0.437 12.023 -6.482 1.00 82.75 97 THR A O 1
ATOM 734 N N . ALA A 1 98 ? -0.505 9.788 -6.781 1.00 81.75 98 ALA A N 1
ATOM 735 C CA . ALA A 1 98 ? -1.963 9.634 -6.796 1.00 81.75 98 ALA A CA 1
ATOM 736 C C . ALA A 1 98 ? -2.684 10.652 -7.711 1.00 81.75 98 ALA A C 1
ATOM 738 O O . ALA A 1 98 ? -3.733 11.217 -7.373 1.00 81.75 98 ALA A O 1
ATOM 739 N N . ARG A 1 99 ? -2.100 10.918 -8.891 1.00 80.88 99 ARG A N 1
ATOM 740 C CA . ARG A 1 99 ? -2.575 11.947 -9.839 1.00 80.88 99 ARG A CA 1
ATOM 741 C C . ARG A 1 99 ? -3.979 11.684 -10.372 1.00 80.88 99 ARG A C 1
ATOM 743 O O . ARG A 1 99 ? -4.666 12.620 -10.774 1.00 80.88 99 ARG A O 1
ATOM 750 N N . THR A 1 100 ? -4.405 10.426 -10.400 1.00 82.88 100 THR A N 1
ATOM 751 C CA . THR A 1 100 ? -5.696 10.018 -10.953 1.00 82.88 100 THR A CA 1
ATOM 752 C C . THR A 1 100 ? -6.703 9.736 -9.843 1.00 82.88 100 THR A C 1
ATOM 754 O O . THR A 1 100 ? -6.349 9.262 -8.765 1.00 82.88 100 THR A O 1
ATOM 757 N N . ARG A 1 101 ? -7.995 9.962 -10.122 1.00 83.56 101 ARG A N 1
ATOM 758 C CA . ARG A 1 101 ? -9.085 9.551 -9.216 1.00 83.56 101 ARG A CA 1
ATOM 759 C C . ARG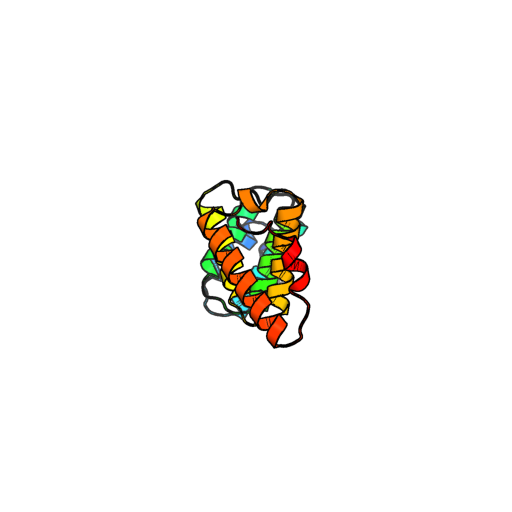 A 1 101 ? -9.012 8.054 -8.887 1.00 83.56 101 ARG A C 1
ATOM 761 O O . ARG A 1 101 ? -9.298 7.670 -7.760 1.00 83.56 101 ARG A O 1
ATOM 768 N N . HIS A 1 102 ? -8.601 7.246 -9.866 1.00 87.19 102 HIS A N 1
ATOM 769 C CA . HIS A 1 102 ? -8.369 5.812 -9.714 1.00 87.19 102 HIS A CA 1
ATOM 770 C C . HIS A 1 102 ? -7.336 5.513 -8.626 1.00 87.19 102 HIS A C 1
ATOM 772 O O . HIS A 1 102 ? -7.666 4.873 -7.636 1.00 87.19 102 HIS A O 1
ATOM 778 N N . ALA A 1 103 ? -6.129 6.076 -8.741 1.00 88.44 103 ALA A N 1
ATOM 779 C CA . ALA A 1 103 ? -5.054 5.871 -7.771 1.00 88.44 103 ALA A CA 1
ATOM 780 C C . ALA A 1 103 ? -5.479 6.240 -6.341 1.00 88.44 103 ALA A C 1
ATOM 782 O O . ALA A 1 103 ? -5.240 5.481 -5.404 1.00 88.44 103 ALA A O 1
ATOM 783 N N . ARG A 1 104 ? -6.183 7.370 -6.182 1.00 89.31 104 ARG A N 1
ATOM 784 C CA . ARG A 1 104 ? -6.728 7.809 -4.885 1.00 89.31 104 ARG A CA 1
ATOM 785 C C . ARG A 1 104 ? -7.716 6.802 -4.299 1.00 89.31 104 ARG A C 1
ATOM 787 O O . ARG A 1 104 ? -7.680 6.526 -3.104 1.00 89.31 104 ARG A O 1
ATOM 794 N N . SER A 1 105 ? -8.580 6.234 -5.141 1.00 88.50 105 SER A N 1
ATOM 795 C CA . SER A 1 105 ? -9.546 5.209 -4.736 1.00 88.50 105 SER A CA 1
ATOM 796 C C . SER A 1 105 ? -8.856 3.924 -4.282 1.00 88.50 105 SER A C 1
ATOM 798 O O . SER A 1 105 ? -9.222 3.371 -3.248 1.00 88.50 105 SER A O 1
ATOM 800 N N . VAL A 1 106 ? -7.847 3.465 -5.026 1.00 92.31 106 VAL A N 1
ATOM 801 C CA . VAL A 1 106 ? -7.084 2.246 -4.713 1.00 92.31 106 VAL A CA 1
ATOM 802 C C . VAL A 1 106 ? -6.337 2.389 -3.391 1.00 92.31 106 VAL A C 1
ATOM 804 O O . VAL A 1 106 ? -6.467 1.539 -2.511 1.00 92.31 106 VAL A O 1
ATOM 807 N N . ILE A 1 107 ? -5.599 3.491 -3.218 1.00 92.50 107 ILE A N 1
ATOM 808 C CA . ILE A 1 107 ? -4.870 3.772 -1.975 1.00 92.50 107 ILE A CA 1
ATOM 809 C C . ILE A 1 107 ? -5.856 3.900 -0.810 1.00 92.50 107 ILE A C 1
ATOM 811 O O . ILE A 1 107 ? -5.643 3.310 0.244 1.00 92.50 107 ILE A O 1
ATOM 815 N N . GLY A 1 108 ? -6.966 4.615 -1.005 1.00 89.88 108 GLY A N 1
ATOM 816 C CA . GLY A 1 108 ? -8.017 4.753 -0.002 1.00 89.88 108 GLY A CA 1
ATOM 817 C C . GLY A 1 108 ? -8.585 3.418 0.476 1.00 89.88 108 GLY A C 1
ATOM 818 O O . GLY A 1 108 ? -8.619 3.154 1.678 1.00 89.88 108 GLY A O 1
ATOM 819 N N . ALA A 1 109 ? -8.982 2.558 -0.464 1.00 90.44 109 ALA A N 1
ATOM 820 C CA . ALA A 1 109 ? -9.498 1.226 -0.164 1.00 90.44 109 ALA A CA 1
ATOM 821 C C . ALA A 1 109 ? -8.456 0.361 0.560 1.00 90.44 109 ALA A C 1
ATOM 823 O O . ALA A 1 109 ? -8.788 -0.334 1.520 1.00 90.44 109 ALA A O 1
ATOM 824 N N . PHE A 1 110 ? -7.187 0.446 0.148 1.00 94.44 110 PHE A N 1
ATOM 825 C CA . PHE A 1 110 ? -6.086 -0.240 0.816 1.00 94.44 110 PHE A CA 1
ATOM 826 C C . PHE A 1 110 ? -5.933 0.191 2.282 1.00 94.44 110 PHE A C 1
ATOM 828 O O . PHE A 1 110 ? -5.860 -0.665 3.163 1.00 94.44 110 PHE A O 1
ATOM 835 N N . LEU A 1 111 ? -5.919 1.501 2.554 1.00 91.81 111 LEU A N 1
ATOM 836 C CA . LEU A 1 111 ? -5.781 2.032 3.913 1.00 91.81 111 LEU A CA 1
ATOM 837 C C . LEU A 1 111 ? -6.941 1.585 4.812 1.00 91.81 111 LEU A C 1
ATOM 839 O O . LEU A 1 111 ? -6.700 1.119 5.924 1.00 91.81 111 LEU A O 1
ATOM 843 N N . ILE A 1 112 ? -8.183 1.672 4.321 1.00 88.69 112 ILE A N 1
ATOM 844 C CA . ILE A 1 112 ? -9.374 1.231 5.065 1.00 88.69 112 ILE A CA 1
ATOM 845 C C . ILE A 1 112 ? -9.266 -0.257 5.395 1.00 88.69 112 ILE A C 1
ATOM 847 O O . ILE A 1 112 ? -9.380 -0.629 6.561 1.00 88.69 112 ILE A O 1
ATOM 851 N N . ARG A 1 113 ? -8.951 -1.096 4.402 1.00 91.00 113 ARG A N 1
ATOM 852 C CA . ARG A 1 113 ? -8.797 -2.544 4.593 1.00 91.00 113 ARG A CA 1
ATOM 853 C C . ARG A 1 113 ? -7.767 -2.875 5.670 1.00 91.00 113 ARG A C 1
ATOM 855 O O . ARG A 1 113 ? -7.985 -3.754 6.497 1.00 91.00 113 ARG A O 1
ATOM 862 N N . CYS A 1 114 ? -6.642 -2.173 5.684 1.00 91.75 114 CYS A N 1
ATOM 863 C CA . CYS A 1 114 ? -5.623 -2.385 6.701 1.00 91.75 114 CYS A CA 1
ATOM 864 C C . CYS A 1 114 ? -6.078 -1.978 8.114 1.00 91.75 114 CYS A C 1
ATOM 866 O O . CYS A 1 114 ? -5.648 -2.610 9.070 1.00 91.75 114 CYS A O 1
ATOM 868 N N . LEU A 1 115 ? -6.951 -0.973 8.261 1.00 87.12 115 LEU A N 1
ATOM 869 C CA . LEU A 1 115 ? -7.562 -0.589 9.549 1.00 87.12 115 LEU A CA 1
ATOM 870 C C . LEU A 1 115 ? -8.741 -1.491 9.964 1.00 87.12 115 LEU A C 1
ATOM 872 O O . LEU A 1 115 ? -9.188 -1.487 11.115 1.00 87.12 115 LEU A O 1
ATOM 876 N N . GLU A 1 116 ? -9.315 -2.228 9.019 1.00 87.56 116 GLU A N 1
ATOM 877 C CA . GLU A 1 116 ? -10.293 -3.286 9.291 1.00 87.56 116 GLU A CA 1
ATOM 878 C C . GLU A 1 116 ? -9.611 -4.599 9.690 1.00 87.56 116 GLU A C 1
ATOM 880 O O . GLU A 1 116 ? -10.221 -5.452 10.338 1.00 87.56 116 GLU A O 1
ATOM 885 N N . HIS A 1 117 ? -8.333 -4.756 9.348 1.00 87.25 117 HIS A N 1
ATOM 886 C CA . HIS A 1 117 ? -7.552 -5.919 9.717 1.00 87.25 117 HIS A CA 1
ATOM 887 C C . HIS A 1 117 ? -7.226 -5.900 11.218 1.00 87.25 117 HIS A C 1
ATOM 889 O O . HIS A 1 117 ? -6.475 -5.056 11.685 1.00 87.25 117 HIS A O 1
ATOM 895 N N . ASN A 1 118 ? -7.689 -6.896 11.979 1.00 78.94 118 ASN A N 1
ATOM 896 C CA . ASN A 1 118 ? -7.473 -6.997 13.432 1.00 78.94 118 ASN A CA 1
ATOM 897 C C . ASN A 1 118 ? -6.029 -7.400 13.821 1.00 78.94 118 ASN A C 1
ATOM 899 O O . ASN A 1 118 ? -5.825 -8.366 14.557 1.00 78.94 118 ASN A O 1
ATOM 903 N N . ALA A 1 119 ? -5.009 -6.695 13.323 1.00 83.38 119 ALA A N 1
ATOM 904 C CA . ALA A 1 119 ? -3.616 -6.902 13.713 1.00 83.38 119 ALA A CA 1
ATOM 905 C C . ALA A 1 119 ? -2.929 -5.570 14.051 1.00 83.38 119 ALA A C 1
ATOM 907 O O . ALA A 1 119 ? -2.747 -4.740 13.157 1.00 83.38 119 ALA A O 1
ATOM 908 N N . PRO A 1 120 ? -2.448 -5.392 15.298 1.00 82.19 120 PRO A N 1
ATOM 909 C CA . PRO A 1 120 ? -1.770 -4.165 15.720 1.00 82.19 120 PRO A CA 1
ATOM 910 C C . PRO A 1 120 ? -0.560 -3.786 14.856 1.00 82.19 120 PRO A C 1
ATOM 912 O O . PRO A 1 120 ? -0.286 -2.609 14.650 1.00 82.19 120 PRO A O 1
ATOM 915 N N . THR A 1 121 ? 0.156 -4.772 14.312 1.00 85.75 121 THR A N 1
ATOM 916 C CA . THR A 1 121 ? 1.309 -4.542 13.427 1.00 85.75 121 THR A CA 1
ATOM 917 C C . THR A 1 121 ? 0.913 -3.962 12.072 1.00 85.75 121 THR A C 1
ATOM 919 O O . THR A 1 121 ? 1.631 -3.118 11.542 1.00 85.75 121 THR A O 1
ATOM 922 N N . VAL A 1 122 ? -0.233 -4.376 11.522 1.00 89.50 122 VAL A N 1
ATOM 923 C CA . VAL A 1 122 ? -0.782 -3.809 10.281 1.00 89.50 122 VAL A CA 1
ATOM 924 C C . VAL A 1 122 ? -1.235 -2.375 10.533 1.00 89.50 122 VAL A C 1
ATOM 926 O O . VAL A 1 122 ? -0.907 -1.490 9.745 1.00 89.50 122 VAL A O 1
ATOM 929 N N . HIS A 1 123 ? -1.911 -2.129 11.662 1.00 86.25 123 HIS A N 1
ATOM 930 C CA . HIS A 1 123 ? -2.278 -0.775 12.071 1.00 86.25 123 HIS A CA 1
ATOM 931 C C . HIS A 1 123 ? -1.039 0.119 12.159 1.00 86.25 123 HIS A C 1
ATOM 933 O O . HIS A 1 123 ? -0.985 1.128 11.467 1.00 86.25 123 HIS A O 1
ATOM 939 N N . ALA A 1 124 ? -0.013 -0.276 12.918 1.00 83.31 124 ALA A N 1
ATOM 940 C CA . ALA A 1 124 ? 1.206 0.517 13.085 1.00 83.31 124 ALA A CA 1
ATOM 941 C C . ALA A 1 124 ? 1.848 0.923 11.742 1.00 83.31 124 ALA A C 1
ATOM 943 O O . ALA A 1 124 ? 2.144 2.100 11.547 1.00 83.31 124 ALA A O 1
ATOM 944 N N . ALA A 1 125 ? 1.977 -0.014 10.794 1.00 88.06 125 ALA A N 1
ATOM 945 C CA . ALA A 1 125 ? 2.550 0.259 9.472 1.00 88.06 125 ALA A CA 1
ATOM 946 C C . ALA A 1 125 ? 1.732 1.282 8.657 1.00 88.06 125 ALA A C 1
ATOM 948 O O . ALA A 1 125 ? 2.293 2.116 7.940 1.00 88.06 125 ALA A O 1
ATOM 949 N N . ILE A 1 126 ? 0.400 1.237 8.765 1.00 90.25 126 ILE A N 1
ATOM 950 C CA . ILE A 1 126 ? -0.477 2.199 8.090 1.00 90.25 126 ILE A CA 1
ATOM 951 C C . ILE A 1 126 ? -0.475 3.557 8.766 1.00 90.25 126 ILE A C 1
ATOM 953 O O . ILE A 1 126 ? -0.453 4.567 8.068 1.00 90.25 126 ILE A O 1
ATOM 957 N N . LEU A 1 127 ? -0.466 3.603 10.095 1.00 85.69 127 LEU A N 1
ATOM 958 C CA . LEU A 1 127 ? -0.403 4.871 10.814 1.00 85.69 127 LEU A CA 1
ATOM 959 C C . LEU A 1 127 ? 0.907 5.603 10.530 1.00 85.69 127 LEU A C 1
ATOM 961 O O . LEU A 1 127 ? 0.893 6.815 10.336 1.00 85.69 127 LEU A O 1
ATOM 965 N N . GLU A 1 128 ? 2.016 4.872 10.421 1.00 86.88 128 GLU A N 1
ATOM 966 C CA . GLU A 1 128 ? 3.299 5.426 9.992 1.00 86.88 128 GLU A CA 1
ATOM 967 C C . GLU A 1 128 ? 3.225 6.002 8.569 1.00 86.88 128 GLU A C 1
ATOM 969 O O . GLU A 1 128 ? 3.590 7.158 8.349 1.00 86.88 128 GLU A O 1
ATOM 974 N N . LEU A 1 129 ? 2.684 5.245 7.604 1.00 89.94 129 LEU A N 1
ATOM 975 C CA . LEU A 1 129 ? 2.488 5.731 6.233 1.00 89.94 129 LEU A CA 1
ATOM 976 C C . LEU A 1 129 ? 1.608 6.990 6.201 1.00 89.94 129 LEU A C 1
ATOM 978 O O . LEU A 1 129 ? 1.993 7.996 5.604 1.00 89.94 129 LEU A O 1
ATOM 982 N N . MET A 1 130 ? 0.440 6.952 6.844 1.00 87.94 130 MET A N 1
ATOM 983 C CA . MET A 1 130 ? -0.483 8.087 6.904 1.00 87.94 130 MET A CA 1
ATOM 984 C C . MET A 1 130 ? 0.178 9.299 7.553 1.00 87.94 130 MET A C 1
ATOM 986 O O . MET A 1 130 ? 0.026 10.415 7.057 1.00 87.94 130 MET A O 1
ATOM 990 N N . GLY A 1 131 ? 0.961 9.086 8.609 1.00 83.81 131 GLY A N 1
ATOM 991 C CA . GLY A 1 131 ? 1.649 10.168 9.285 1.00 83.81 131 GLY A CA 1
ATOM 992 C C . GLY A 1 131 ? 2.730 10.826 8.440 1.00 83.81 131 GLY A C 1
ATOM 993 O O . GLY A 1 131 ? 2.813 12.054 8.392 1.00 83.81 131 GLY A O 1
ATOM 994 N N . HIS A 1 132 ? 3.486 10.036 7.679 1.00 86.88 132 HIS A N 1
ATOM 995 C CA . HIS A 1 132 ? 4.442 10.559 6.709 1.00 86.88 132 HIS A CA 1
ATOM 996 C C . HIS A 1 132 ? 3.775 11.316 5.556 1.00 86.88 132 HIS A C 1
ATOM 998 O O . HIS A 1 132 ? 4.345 12.295 5.072 1.00 86.88 132 HIS A O 1
ATOM 1004 N N . LEU A 1 133 ? 2.589 10.892 5.110 1.00 87.31 133 LEU A N 1
ATOM 1005 C CA . LEU A 1 133 ? 1.815 11.602 4.087 1.00 87.31 133 LEU A CA 1
ATOM 1006 C C . LEU A 1 133 ? 1.211 12.905 4.615 1.00 87.31 133 LEU A C 1
ATOM 1008 O O . LEU A 1 133 ? 1.152 13.889 3.875 1.00 87.31 133 LEU A O 1
ATOM 1012 N N . GLN A 1 134 ? 0.784 12.925 5.878 1.00 85.81 134 GLN A N 1
ATOM 1013 C CA . GLN A 1 134 ? 0.282 14.131 6.534 1.00 85.81 134 GLN A CA 1
ATOM 1014 C C . GLN A 1 134 ? 1.398 15.158 6.725 1.00 85.81 134 GLN A C 1
ATOM 1016 O O . GLN A 1 134 ? 1.209 16.326 6.397 1.00 85.81 134 GLN A O 1
ATOM 1021 N N . ALA A 1 135 ? 2.570 14.723 7.199 1.00 83.94 135 ALA A N 1
ATOM 1022 C CA . ALA A 1 135 ? 3.729 15.592 7.400 1.00 83.94 135 ALA A CA 1
ATOM 1023 C C . ALA A 1 135 ? 4.191 16.279 6.101 1.00 83.94 135 ALA A C 1
ATOM 1025 O O . ALA A 1 135 ? 4.667 17.411 6.142 1.00 83.94 135 ALA A O 1
ATOM 1026 N N . ASP A 1 136 ? 3.991 15.633 4.950 1.00 83.56 136 ASP A N 1
ATOM 1027 C CA . ASP A 1 136 ? 4.275 16.219 3.634 1.00 83.56 136 ASP A CA 1
ATOM 1028 C C . ASP A 1 136 ? 3.136 17.090 3.074 1.00 83.56 136 ASP A C 1
ATOM 1030 O O . ASP A 1 136 ? 3.259 17.624 1.971 1.00 83.56 136 ASP A O 1
ATOM 1034 N N . GLY A 1 137 ? 1.989 17.183 3.756 1.00 82.31 137 GLY A N 1
ATOM 1035 C CA . GLY A 1 137 ? 0.790 17.848 3.231 1.00 82.31 137 GLY A CA 1
ATOM 1036 C C . GLY A 1 137 ? 0.170 17.138 2.019 1.00 82.31 137 GLY A C 1
ATOM 1037 O O . GLY A 1 137 ? -0.484 17.769 1.187 1.00 82.31 137 GLY A O 1
ATOM 1038 N N . ARG A 1 138 ? 0.400 15.826 1.878 1.00 83.00 138 ARG A N 1
ATOM 1039 C CA . ARG A 1 138 ? -0.034 15.021 0.721 1.00 83.00 138 ARG A CA 1
ATOM 1040 C C . ARG A 1 138 ? -1.242 14.149 1.007 1.00 83.00 138 ARG A C 1
ATOM 1042 O O . ARG A 1 138 ? -1.883 13.698 0.061 1.00 83.00 138 ARG A O 1
ATOM 1049 N N . LEU A 1 139 ? -1.564 13.912 2.276 1.00 81.94 139 LEU A N 1
ATOM 1050 C CA . LEU A 1 139 ? -2.664 13.030 2.661 1.00 81.94 139 LEU A CA 1
ATOM 1051 C C . LEU A 1 139 ? -3.996 13.483 2.038 1.00 81.94 139 LEU A C 1
ATOM 1053 O O . LEU A 1 139 ? -4.668 12.692 1.385 1.00 81.94 139 LEU A O 1
ATOM 1057 N N . GLU A 1 140 ? -4.309 14.777 2.107 1.00 77.75 140 GLU A N 1
ATOM 1058 C CA . GLU A 1 140 ? -5.513 15.367 1.495 1.00 77.75 140 GLU A CA 1
ATOM 1059 C C . GLU A 1 140 ? -5.485 15.384 -0.045 1.00 77.75 140 GLU A C 1
ATOM 1061 O O . GLU A 1 140 ? -6.525 15.474 -0.691 1.00 77.75 140 GLU A O 1
ATOM 1066 N N . GLN A 1 141 ? -4.302 15.285 -0.659 1.00 79.31 141 GLN A N 1
ATOM 1067 C CA . GLN A 1 141 ? -4.155 15.217 -2.119 1.00 79.31 141 GLN A CA 1
ATOM 1068 C C . GLN A 1 141 ? -4.337 13.787 -2.644 1.00 79.31 141 GLN A C 1
ATOM 1070 O O . GLN A 1 141 ? -4.773 13.591 -3.782 1.00 79.31 141 GLN A O 1
ATOM 1075 N N . ILE A 1 142 ? -3.974 12.799 -1.822 1.00 79.69 142 ILE A N 1
ATOM 1076 C CA . ILE A 1 142 ? -4.009 11.369 -2.141 1.00 79.69 142 ILE A CA 1
ATOM 1077 C C . ILE A 1 142 ? -5.370 10.757 -1.801 1.00 79.69 142 ILE A C 1
ATOM 1079 O O . ILE A 1 142 ? -5.788 9.802 -2.452 1.00 79.69 142 ILE A O 1
ATOM 1083 N N . LEU A 1 143 ? -6.090 11.301 -0.823 1.00 81.81 143 LEU A N 1
ATOM 1084 C CA . LEU A 1 143 ? -7.409 10.812 -0.434 1.00 81.81 143 LEU A CA 1
ATOM 1085 C C . LEU A 1 143 ? -8.507 11.669 -1.059 1.00 81.81 143 LEU A C 1
ATOM 1087 O O . LEU A 1 143 ? -8.385 12.886 -1.165 1.00 81.81 143 LEU A O 1
ATOM 1091 N N . SER A 1 144 ? -9.608 11.040 -1.474 1.00 78.75 144 SER A N 1
ATOM 1092 C CA . SER A 1 144 ? -10.830 11.800 -1.742 1.00 78.75 144 SER A CA 1
ATOM 1093 C C . SER A 1 144 ? -11.474 12.225 -0.414 1.00 78.75 144 SER A C 1
ATOM 1095 O O . SER A 1 144 ? -11.243 11.562 0.603 1.00 78.75 144 SER A O 1
ATOM 1097 N N . PRO A 1 145 ? -12.308 13.280 -0.394 1.00 80.00 145 PRO A N 1
ATOM 1098 C CA . PRO A 1 145 ? -13.009 13.701 0.820 1.00 80.00 145 PRO A CA 1
ATOM 1099 C C . PRO A 1 145 ? -13.818 12.574 1.476 1.00 80.00 145 PRO A C 1
ATOM 1101 O O . PRO A 1 145 ? -13.831 12.446 2.698 1.00 80.00 145 PRO A O 1
ATOM 1104 N N . GLU A 1 146 ? -14.448 11.715 0.672 1.00 82.06 146 GLU A N 1
ATOM 1105 C CA . GLU A 1 146 ? -15.242 10.584 1.158 1.00 82.06 146 GLU A CA 1
ATOM 1106 C C . GLU A 1 146 ? -14.361 9.527 1.834 1.00 82.06 146 GLU A C 1
ATOM 1108 O O . GLU A 1 146 ? -14.684 9.040 2.917 1.00 82.06 146 GLU A O 1
ATOM 1113 N N . VAL A 1 147 ? -13.218 9.204 1.220 1.00 80.56 147 VAL A N 1
ATOM 1114 C CA . VAL A 1 147 ? -12.238 8.260 1.772 1.00 80.56 147 VAL A CA 1
ATOM 1115 C C . VAL A 1 147 ? -11.612 8.810 3.052 1.00 80.56 147 VAL A C 1
ATOM 1117 O O . VAL A 1 147 ? -11.476 8.073 4.027 1.00 80.56 147 VAL A O 1
ATOM 1120 N N . ALA A 1 148 ? -11.256 10.095 3.077 1.00 81.25 148 ALA A N 1
ATOM 1121 C CA . ALA A 1 148 ? -10.714 10.748 4.264 1.00 81.25 148 ALA A CA 1
ATOM 1122 C C . ALA A 1 148 ? -11.711 10.702 5.434 1.00 81.25 148 ALA A C 1
ATOM 1124 O O . ALA A 1 148 ? -11.336 10.338 6.548 1.00 81.25 148 ALA A O 1
ATOM 1125 N N . ALA A 1 149 ? -12.992 10.987 5.174 1.00 82.38 149 ALA A N 1
ATOM 1126 C CA . ALA A 1 149 ? -14.044 10.899 6.184 1.00 82.38 149 ALA A CA 1
ATOM 1127 C C . ALA A 1 149 ? -14.225 9.465 6.714 1.00 82.38 149 ALA A C 1
ATOM 1129 O O . ALA A 1 149 ? -14.332 9.266 7.925 1.00 82.38 149 ALA A O 1
ATOM 1130 N N . ALA A 1 150 ? -14.209 8.460 5.831 1.00 82.62 150 ALA A N 1
ATOM 1131 C CA . ALA A 1 150 ? -14.317 7.054 6.218 1.00 82.62 150 ALA A CA 1
ATOM 1132 C C . ALA A 1 150 ? -13.120 6.583 7.062 1.00 82.62 150 ALA A C 1
ATOM 1134 O O . ALA A 1 150 ? -13.307 5.951 8.104 1.00 82.62 150 ALA A O 1
ATOM 1135 N N . LEU A 1 151 ? -11.895 6.933 6.653 1.00 82.69 151 LEU A N 1
ATOM 1136 C CA . LEU A 1 151 ? -10.675 6.636 7.408 1.00 82.69 151 LEU A CA 1
ATOM 1137 C C . LEU A 1 151 ? -10.721 7.265 8.795 1.00 82.69 151 LEU A C 1
ATOM 1139 O O . LEU A 1 151 ? -10.462 6.587 9.786 1.00 82.69 151 LEU A O 1
ATOM 1143 N N . ARG A 1 152 ? -11.113 8.538 8.874 1.00 80.75 152 ARG A N 1
ATOM 1144 C CA . ARG A 1 152 ? -11.240 9.253 10.141 1.00 80.75 152 ARG A CA 1
ATOM 1145 C C . ARG A 1 152 ? -12.228 8.570 11.084 1.00 80.75 152 ARG A C 1
ATOM 1147 O O . ARG A 1 152 ? -11.862 8.244 12.209 1.00 80.75 152 ARG A O 1
ATOM 1154 N N . ALA A 1 153 ? -13.435 8.274 10.604 1.00 82.06 153 ALA A N 1
ATOM 1155 C CA . ALA A 1 153 ? -14.445 7.583 11.400 1.00 82.06 153 ALA A CA 1
ATOM 1156 C C . ALA A 1 153 ? -13.938 6.227 11.923 1.00 82.06 153 ALA A C 1
ATOM 1158 O O . ALA A 1 153 ? -14.233 5.844 13.056 1.00 82.06 153 ALA A O 1
ATOM 1159 N N . ARG A 1 154 ? -13.147 5.501 11.122 1.00 81.94 154 ARG A N 1
ATOM 1160 C CA . ARG A 1 154 ? -12.566 4.221 11.537 1.00 81.94 154 ARG A CA 1
ATOM 1161 C C . ARG A 1 154 ? -11.474 4.386 12.594 1.00 81.94 154 ARG A C 1
ATOM 1163 O O . ARG A 1 154 ? -11.444 3.611 13.549 1.00 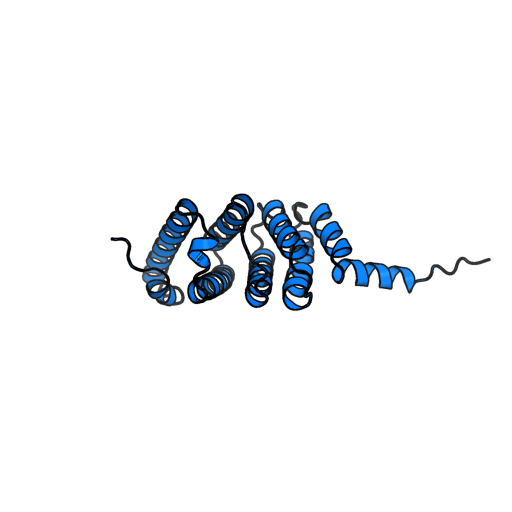81.94 154 ARG A O 1
ATOM 1170 N N . LEU A 1 155 ? -10.604 5.382 12.451 1.00 80.38 155 LEU A N 1
ATOM 1171 C CA . LEU A 1 155 ? -9.573 5.692 13.445 1.00 80.38 155 LEU A CA 1
ATOM 1172 C C . LEU A 1 155 ? -10.195 6.098 14.788 1.00 80.38 155 LEU A C 1
ATOM 1174 O O . LEU A 1 155 ? -9.756 5.603 15.825 1.00 80.38 155 LEU A O 1
ATOM 1178 N N . ASP A 1 156 ? -11.261 6.902 14.771 1.00 81.12 156 ASP A N 1
ATOM 1179 C CA . ASP A 1 156 ? -11.993 7.297 15.981 1.00 81.12 156 ASP A CA 1
ATOM 1180 C C . ASP A 1 156 ? -12.598 6.076 16.700 1.00 81.12 156 ASP A C 1
ATOM 1182 O O . ASP A 1 156 ? -12.499 5.946 17.924 1.00 81.12 156 ASP A O 1
ATOM 1186 N N . GLN A 1 157 ? -13.169 5.127 15.946 1.00 81.00 157 GLN A N 1
ATOM 1187 C CA . GLN A 1 157 ? -13.669 3.864 16.502 1.00 81.00 157 GLN A CA 1
ATOM 1188 C C . GLN A 1 157 ? -12.557 3.027 17.138 1.00 81.00 157 GLN A C 1
ATOM 1190 O O . GLN A 1 157 ? -12.738 2.507 18.239 1.00 81.00 157 GLN A O 1
ATOM 1195 N N . LEU A 1 158 ? -11.421 2.883 16.452 1.00 75.50 158 LEU A N 1
ATOM 1196 C CA . LEU A 1 158 ? -10.279 2.124 16.956 1.00 75.50 158 LEU A CA 1
ATOM 1197 C C . LEU A 1 158 ? -9.723 2.758 18.241 1.00 75.50 158 LEU A C 1
ATOM 1199 O O . LEU A 1 158 ? -9.477 2.049 19.215 1.00 75.50 158 LEU A O 1
ATOM 1203 N N . ALA A 1 159 ? -9.608 4.088 18.294 1.00 73.44 159 ALA A N 1
ATOM 1204 C CA . ALA A 1 159 ? -9.156 4.809 19.483 1.00 73.44 159 ALA A CA 1
ATOM 1205 C C . ALA A 1 159 ? -10.113 4.623 20.676 1.00 73.44 159 ALA A C 1
ATOM 1207 O O . ALA A 1 159 ? -9.670 4.404 21.809 1.00 73.44 159 ALA A O 1
ATOM 1208 N N . ALA A 1 160 ? -11.429 4.643 20.433 1.00 73.38 160 ALA A N 1
ATOM 1209 C CA . ALA A 1 160 ? -12.430 4.362 21.461 1.00 73.38 160 ALA A CA 1
ATOM 1210 C C . ALA A 1 160 ? -12.343 2.911 21.979 1.00 73.38 160 ALA A C 1
ATOM 1212 O O . ALA A 1 160 ? -12.506 2.670 23.177 1.00 73.38 160 ALA A O 1
ATOM 1213 N N . GLN A 1 161 ? -12.046 1.947 21.100 1.00 72.19 161 GLN A N 1
ATOM 1214 C CA . GLN A 1 161 ? -11.868 0.536 21.458 1.00 72.19 161 GLN A CA 1
ATOM 1215 C C . GLN A 1 161 ? -10.583 0.293 22.263 1.00 72.19 161 GLN A C 1
ATOM 1217 O O . GLN A 1 161 ? -10.621 -0.427 23.260 1.00 72.19 161 GLN A O 1
ATOM 1222 N N . GLU A 1 162 ? -9.463 0.917 21.891 1.00 65.75 162 GLU A N 1
ATOM 1223 C CA . GLU A 1 162 ? -8.197 0.788 22.625 1.00 65.75 162 GLU A CA 1
ATOM 1224 C C . GLU A 1 162 ? -8.241 1.453 24.003 1.00 65.75 162 GLU A C 1
ATOM 1226 O O . GLU A 1 162 ? -7.739 0.882 24.972 1.00 65.75 162 GLU A O 1
ATOM 1231 N N . THR 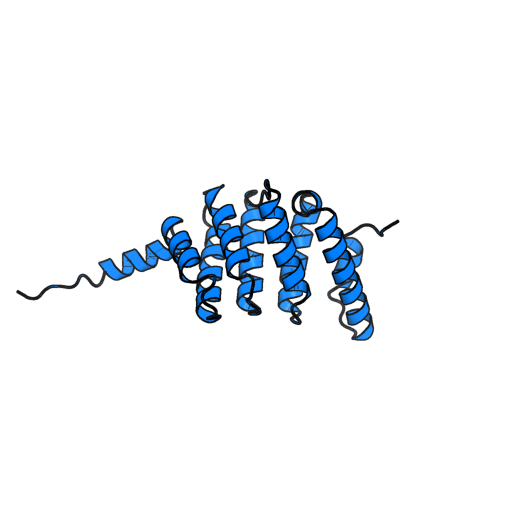A 1 163 ? -8.928 2.593 24.130 1.00 58.97 163 THR A N 1
ATOM 1232 C CA . THR A 1 163 ? -9.162 3.243 25.433 1.00 58.97 163 THR A CA 1
ATOM 1233 C C . THR A 1 163 ? -9.907 2.309 26.395 1.00 58.97 163 THR A C 1
ATOM 1235 O O . THR A 1 163 ? -9.639 2.307 27.595 1.00 58.97 163 THR A O 1
ATOM 1238 N N . ALA A 1 164 ? -10.798 1.458 25.874 1.00 55.97 164 ALA A N 1
ATOM 1239 C CA . ALA A 1 164 ? -11.501 0.443 26.656 1.00 55.97 164 ALA A CA 1
ATOM 1240 C C . ALA A 1 164 ? -10.643 -0.801 26.979 1.00 55.97 164 ALA A C 1
ATOM 1242 O O . ALA A 1 164 ? -10.982 -1.545 27.898 1.00 55.97 164 ALA A O 1
ATOM 1243 N N . GLN A 1 165 ? -9.544 -1.034 26.249 1.00 56.28 165 GLN A N 1
ATOM 1244 C CA . GLN A 1 165 ? -8.670 -2.211 26.382 1.00 56.28 165 GLN A CA 1
ATOM 1245 C C . GLN A 1 165 ? -7.299 -1.914 27.022 1.00 56.28 165 GLN A C 1
ATOM 1247 O O . GLN A 1 165 ? -6.570 -2.850 27.342 1.00 56.28 165 GLN A O 1
ATOM 1252 N N . GLY A 1 166 ? -6.944 -0.644 27.247 1.00 49.53 166 GLY A N 1
ATOM 1253 C CA . GLY A 1 166 ? -5.710 -0.236 27.935 1.00 49.53 166 GLY A CA 1
ATOM 125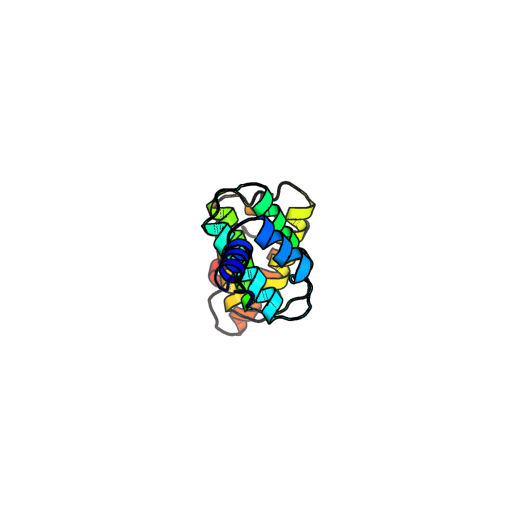4 C C . GLY A 1 166 ? -4.443 -0.223 27.067 1.00 49.53 166 GLY A C 1
ATOM 1255 O O . GLY A 1 166 ? -3.344 -0.088 27.606 1.00 49.53 166 GLY A O 1
ATOM 1256 N N . TYR A 1 167 ? -4.577 -0.343 25.742 1.00 49.00 167 TYR A N 1
ATOM 1257 C CA . TYR A 1 167 ? -3.478 -0.176 24.784 1.00 49.00 167 TYR A CA 1
ATOM 1258 C C . TYR A 1 167 ? -3.409 1.284 24.311 1.00 49.00 167 TYR A C 1
ATOM 1260 O O . TYR A 1 167 ? -4.429 1.954 24.205 1.00 49.00 167 TYR A O 1
ATOM 1268 N N . ASN A 1 168 ? -2.195 1.808 24.111 1.00 54.88 168 ASN A N 1
ATOM 1269 C CA . ASN A 1 168 ? -1.948 3.251 23.974 1.00 54.88 168 ASN A CA 1
ATOM 1270 C C . ASN A 1 168 ? -1.243 3.623 22.656 1.00 54.88 168 ASN A C 1
ATOM 1272 O O . ASN A 1 168 ? -0.589 4.658 22.583 1.00 54.88 168 ASN A O 1
AT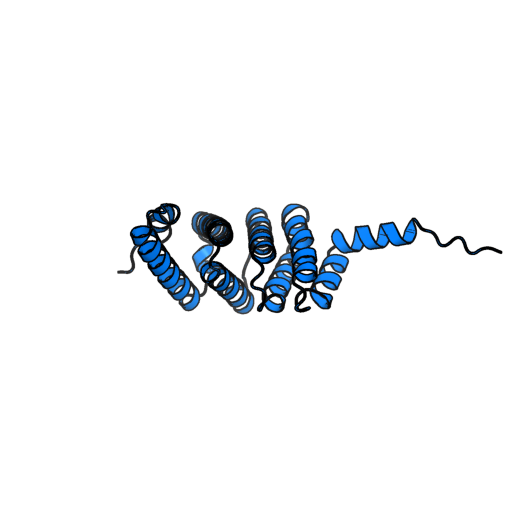OM 1276 N N . CYS A 1 169 ? -1.311 2.777 21.624 1.00 54.62 169 CYS A N 1
ATOM 1277 C CA . CYS A 1 169 ? -0.649 3.058 20.345 1.00 54.62 169 CYS A CA 1
ATOM 1278 C C . CYS A 1 169 ? -1.427 4.061 19.481 1.00 54.62 169 CYS A C 1
ATOM 1280 O O . CYS A 1 169 ? -0.817 4.779 18.690 1.00 54.62 169 CYS A O 1
ATOM 1282 N N . LEU A 1 170 ? -2.744 4.179 19.672 1.00 55.53 170 LEU A N 1
ATOM 1283 C CA . LEU A 1 170 ? -3.589 5.112 18.923 1.00 55.53 170 LEU A CA 1
ATOM 1284 C C . LEU A 1 170 ? -3.679 6.518 19.537 1.00 55.53 170 LEU A C 1
ATOM 1286 O O . LEU A 1 170 ? -4.243 7.408 18.909 1.00 55.53 170 LEU A O 1
ATOM 1290 N N . SER A 1 171 ? -3.101 6.783 20.714 1.00 53.16 171 SER A N 1
ATOM 1291 C CA . SER A 1 171 ? -3.063 8.149 21.277 1.00 53.16 171 SER A CA 1
ATOM 1292 C C . S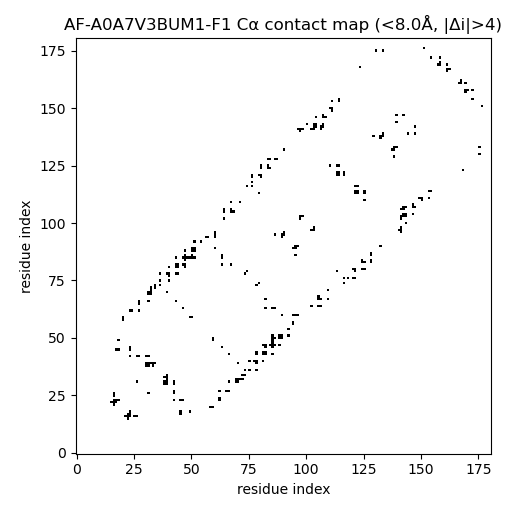ER A 1 171 ? -2.230 9.118 20.429 1.00 53.16 171 SER A C 1
ATOM 1294 O O . SER A 1 171 ? -2.504 10.317 20.416 1.00 53.16 171 SER A O 1
ATOM 1296 N N . ALA A 1 172 ? -1.301 8.600 19.617 1.00 52.81 172 ALA A N 1
ATOM 1297 C CA . ALA A 1 172 ? -0.625 9.364 18.570 1.00 52.81 172 ALA A CA 1
ATOM 1298 C C . ALA A 1 172 ? -1.592 9.887 17.480 1.00 52.81 172 ALA A C 1
ATOM 1300 O O . ALA A 1 172 ? -1.282 10.879 16.826 1.00 52.81 172 ALA A O 1
ATOM 1301 N N . LEU A 1 173 ? -2.777 9.279 17.308 1.00 51.56 173 LEU A 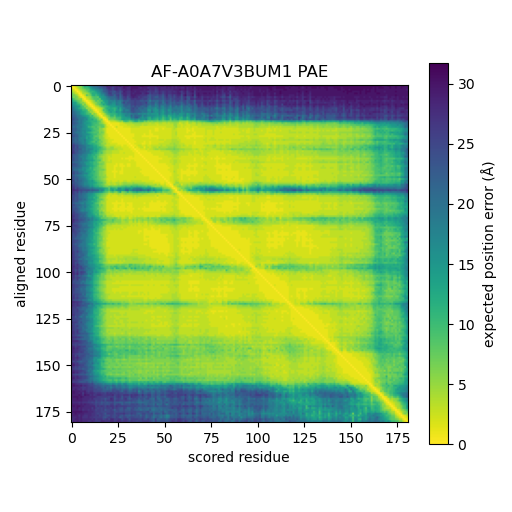N 1
ATOM 1302 C CA . LEU A 1 173 ? -3.771 9.644 16.284 1.00 51.56 173 LEU A CA 1
ATOM 1303 C C . LEU A 1 173 ? -4.584 10.889 16.572 1.00 51.56 173 LEU A C 1
ATOM 1305 O O . LEU A 1 173 ? -5.013 11.549 15.628 1.00 51.56 173 LEU A O 1
ATOM 1309 N N . GLN A 1 174 ? -4.732 11.269 17.839 1.00 51.19 174 GLN A N 1
ATOM 1310 C CA . GLN A 1 174 ? -5.461 12.487 18.199 1.00 51.19 174 GLN A CA 1
ATOM 1311 C C . GLN A 1 174 ? -4.764 13.765 17.697 1.00 51.19 174 GLN A C 1
ATOM 1313 O O . GLN A 1 174 ? -5.401 14.809 17.610 1.00 51.19 174 GLN A O 1
ATOM 1318 N N . GLY A 1 175 ? -3.481 13.683 17.323 1.00 52.28 175 GLY A N 1
ATOM 1319 C CA . GLY A 1 175 ? -2.739 14.775 16.689 1.00 52.28 175 GLY A CA 1
ATOM 1320 C C . GLY A 1 175 ? -2.730 14.756 15.154 1.00 52.28 175 GLY A C 1
ATOM 1321 O O . GLY A 1 175 ? -2.265 15.724 14.559 1.00 52.28 175 GLY A O 1
ATOM 1322 N N . PHE A 1 176 ? -3.208 13.686 14.501 1.00 54.00 176 PHE A N 1
ATOM 1323 C CA . PHE A 1 176 ? -3.055 13.506 13.047 1.00 54.00 176 PHE A CA 1
ATOM 1324 C C . PHE A 1 176 ? -4.125 14.207 12.203 1.00 54.00 176 PHE A C 1
ATOM 1326 O O . PHE A 1 176 ? -3.871 14.490 11.033 1.00 54.00 176 PHE A O 1
ATOM 1333 N N . TRP A 1 177 ? -5.291 14.520 12.774 1.00 52.62 177 TRP A N 1
ATOM 1334 C CA . TRP A 1 177 ? -6.367 15.228 12.077 1.00 52.62 177 TRP A CA 1
ATOM 1335 C C . TRP A 1 177 ? -6.982 16.286 13.004 1.00 52.62 177 TRP A C 1
ATOM 1337 O O . TRP A 1 177 ? -7.347 15.937 14.130 1.00 52.62 177 TRP A O 1
ATOM 1347 N N . PRO A 1 178 ? -7.128 17.560 12.586 1.00 46.09 178 PRO A N 1
ATOM 1348 C CA . PRO A 1 178 ? -7.808 18.559 13.410 1.00 46.09 178 PRO A CA 1
ATOM 1349 C C . PRO A 1 178 ? -9.244 18.099 13.702 1.00 46.09 178 PRO A C 1
ATOM 1351 O O . PRO A 1 178 ? -9.853 17.491 12.814 1.00 46.09 178 PRO A O 1
ATOM 1354 N N . PRO A 1 179 ? -9.793 18.323 14.914 1.00 47.75 179 PRO A N 1
ATOM 1355 C CA . PRO A 1 179 ? -11.160 17.929 15.268 1.00 47.75 179 PRO A CA 1
ATOM 1356 C C . PRO A 1 179 ? -12.156 18.386 14.192 1.00 47.75 179 PRO A C 1
ATOM 1358 O O . PRO A 1 179 ? -11.979 19.443 13.597 1.00 47.75 179 PRO A O 1
ATOM 1361 N N . SER A 1 180 ? -13.139 17.541 13.872 1.00 50.06 180 SER A N 1
ATOM 1362 C CA . SER A 1 180 ? -14.249 17.944 13.007 1.00 50.06 180 SER A CA 1
ATOM 1363 C C . SER A 1 180 ? -15.010 19.044 13.739 1.00 50.06 180 SER A C 1
ATOM 1365 O O . SER A 1 180 ? -15.404 18.813 14.884 1.00 50.06 180 SER A O 1
ATOM 1367 N N . ASP A 1 181 ? -15.176 20.200 13.103 1.00 43.25 181 ASP A N 1
ATOM 1368 C CA . ASP A 1 181 ? -16.116 21.228 13.563 1.00 43.25 181 ASP A CA 1
ATOM 1369 C C . ASP A 1 181 ? -17.562 20.699 13.573 1.00 43.25 181 ASP A C 1
ATOM 1371 O O . ASP A 1 181 ? -17.914 19.894 12.672 1.00 43.25 181 ASP A O 1
#

Nearest PDB structures (foldseek):
  5cwl-assembly2_B  TM=4.828E-01  e=1.152E-01  synthetic construct
  6e9x-assembly1_C  TM=4.803E-01  e=2.228E-01  synthetic construct
  5cwk-assembly1_A  TM=4.778E-01  e=7.945E-01  synthetic construct
  7mwr-assembly1_A  TM=5.927E-01  e=3.422E+00  synthetic construct
  6xt4-assembly1_A  TM=6.237E-01  e=7.620E+00  synthetic construct

Foldseek 3Di:
DDDPPPPVVVVVVVVCLLADLVSLQVLLVPQLQVPPPVSVLVSLQSLLVCLQPPLDAASSLVSLLSSLVSVLPDLDLSNLLSSLSSCVSCVVSVRNQLPDPSQLVSVLSSLLSLLVRPDVSSVVSSVVSLQSCLVVVNNPVSHDPVSVVSNVVSLVVVVVVCVVVVDDPSVVVCPRDDDDD

pLDDT: mean 79.6, std 16.75, range [38.34, 97.0]

Secondary structure (DSSP, 8-state):
------HHHHHHHHHHHTTSHHHHHHHHHHHTTSS-HHHHHHHHHHHHHHHHH----HHHHHHHHHHHHHGGG---HHHHHHHHHHHHHHHHTT-----SHHHHHHHHHHHHHHHHS--HHHHHHHHHHHHHHHHTT-HHHHS-HHHHHHHHHHHHHHHHHHHHHT--SGGGGGGTSPPP-